Protein AF-A0A4R2PK44-F1 (afdb_monomer_lite)

pLDDT: mean 77.6, std 19.93, range [27.98, 97.56]

Structure (mmCIF, N/CA/C/O backbone):
data_AF-A0A4R2PK44-F1
#
_entry.id   AF-A0A4R2PK44-F1
#
loop_
_atom_site.group_PDB
_atom_site.id
_atom_site.type_symbol
_atom_site.label_atom_id
_atom_site.label_alt_id
_atom_site.label_comp_id
_atom_site.label_asym_id
_atom_site.label_entity_id
_atom_site.label_seq_id
_atom_site.pdbx_PDB_ins_code
_atom_site.Cartn_x
_atom_site.Cartn_y
_atom_site.Cartn_z
_atom_site.occupancy
_atom_site.B_iso_or_equiv
_atom_site.auth_seq_id
_atom_site.auth_comp_id
_atom_site.auth_asym_id
_atom_site.auth_atom_id
_atom_site.pdbx_PDB_model_num
ATOM 1 N N . MET A 1 1 ? -26.832 13.042 49.864 1.00 56.22 1 MET A N 1
ATOM 2 C CA . MET A 1 1 ? -25.893 11.932 49.548 1.00 56.22 1 MET A CA 1
ATOM 3 C C . MET A 1 1 ? -25.160 12.269 48.262 1.00 56.22 1 MET A C 1
ATOM 5 O O . MET A 1 1 ? -25.710 13.000 47.455 1.00 56.22 1 MET A O 1
ATOM 9 N N . THR A 1 2 ? -23.934 11.779 48.087 1.00 75.31 2 THR A N 1
ATOM 10 C CA . THR A 1 2 ? -23.146 11.951 46.856 1.00 75.31 2 THR A CA 1
ATOM 11 C C . THR A 1 2 ? -22.571 10.602 46.453 1.00 75.31 2 THR A C 1
ATOM 13 O O . THR A 1 2 ? -22.179 9.834 47.327 1.00 75.31 2 THR A O 1
ATOM 16 N N . VAL A 1 3 ? -22.517 10.315 45.156 1.00 79.31 3 VAL A N 1
ATOM 17 C CA . VAL A 1 3 ? -21.845 9.125 44.613 1.00 79.31 3 VAL A CA 1
ATOM 18 C C . VAL A 1 3 ? -20.351 9.409 44.475 1.00 79.31 3 VAL A C 1
ATOM 20 O O . VAL A 1 3 ? -19.974 10.417 43.875 1.00 79.31 3 VAL A O 1
ATOM 23 N N . ALA A 1 4 ? -19.500 8.527 45.002 1.00 82.19 4 ALA A N 1
ATOM 24 C CA . ALA A 1 4 ? -18.057 8.622 44.798 1.00 82.19 4 ALA A CA 1
ATOM 25 C C . ALA A 1 4 ? -17.661 8.357 43.331 1.00 82.19 4 ALA A C 1
ATOM 27 O O . ALA A 1 4 ? -18.272 7.548 42.627 1.00 82.19 4 ALA A O 1
ATOM 28 N N . ALA A 1 5 ? -16.596 9.014 42.867 1.00 83.62 5 ALA A N 1
ATOM 29 C CA . ALA A 1 5 ? -15.992 8.766 41.558 1.00 83.62 5 ALA A CA 1
ATOM 30 C C . ALA A 1 5 ? -15.124 7.494 41.595 1.00 83.62 5 ALA A C 1
ATOM 32 O O . ALA A 1 5 ? -13.897 7.561 41.607 1.00 83.62 5 ALA A O 1
ATOM 33 N N . LEU A 1 6 ? -15.776 6.333 41.674 1.00 85.69 6 LEU A N 1
ATOM 34 C CA . LEU A 1 6 ? -15.133 5.019 41.635 1.00 85.69 6 LEU A CA 1
ATOM 35 C C . LEU A 1 6 ? -15.325 4.360 40.259 1.00 85.69 6 LEU A C 1
ATOM 37 O O . LEU A 1 6 ? -16.308 4.662 39.575 1.00 85.69 6 LEU A O 1
ATOM 41 N N . PRO A 1 7 ? -14.424 3.446 39.849 1.00 86.06 7 PRO A N 1
ATOM 42 C CA . PRO A 1 7 ? -14.592 2.676 38.621 1.00 86.06 7 PRO A CA 1
ATOM 43 C C . PRO A 1 7 ? -15.931 1.930 38.602 1.00 86.06 7 PRO A C 1
ATOM 45 O O . PRO A 1 7 ? -16.384 1.440 39.630 1.00 86.06 7 PRO A O 1
ATOM 48 N N . SER A 1 8 ? -16.553 1.797 37.432 1.00 92.12 8 SER A N 1
ATOM 49 C CA . SER A 1 8 ? -17.801 1.036 37.241 1.00 92.12 8 SER A CA 1
ATOM 50 C C . SER A 1 8 ? -17.561 -0.413 36.789 1.00 92.12 8 SER A C 1
ATOM 52 O O . SER A 1 8 ? -18.514 -1.144 36.513 1.00 92.12 8 SER A O 1
ATOM 54 N N . THR A 1 9 ? -16.296 -0.835 36.706 1.00 93.62 9 THR A N 1
ATOM 55 C CA . THR A 1 9 ? -15.867 -2.165 36.261 1.00 93.62 9 THR A CA 1
ATOM 56 C C . THR A 1 9 ? -14.689 -2.660 37.097 1.00 93.62 9 THR A C 1
ATOM 58 O O . THR A 1 9 ? -13.869 -1.869 37.564 1.00 93.62 9 THR A O 1
ATOM 61 N N . VAL A 1 10 ? -14.596 -3.973 37.292 1.00 95.50 10 VAL A N 1
ATOM 62 C CA . VAL A 1 10 ? -13.466 -4.651 37.935 1.00 95.50 10 VAL A CA 1
ATOM 63 C C . VAL A 1 10 ? -13.260 -6.019 37.290 1.00 95.50 10 VAL A C 1
ATOM 65 O O . VAL A 1 10 ? -14.200 -6.620 36.769 1.00 95.50 10 VAL A O 1
ATOM 68 N N . SER A 1 11 ? -12.024 -6.511 37.273 1.00 95.38 11 SER A N 1
ATOM 69 C CA . SER A 1 11 ? -11.689 -7.822 36.713 1.00 95.38 11 SER A CA 1
ATOM 70 C C . SER A 1 11 ? -10.798 -8.616 37.661 1.00 95.38 11 SER A C 1
ATOM 72 O O . SER A 1 11 ? -9.908 -8.051 38.295 1.00 95.38 11 SER A O 1
ATOM 74 N N . TYR A 1 12 ? -11.030 -9.924 37.726 1.00 96.69 12 TYR A N 1
ATOM 75 C CA . TYR A 1 12 ? -10.301 -10.875 38.560 1.00 96.69 12 TYR A CA 1
ATOM 76 C C . TYR A 1 12 ? -9.837 -12.060 37.720 1.00 96.69 12 TYR A C 1
ATOM 78 O O . TYR A 1 12 ? -10.582 -12.549 36.875 1.00 96.69 12 TYR A O 1
ATOM 86 N N . VAL A 1 13 ? -8.619 -12.542 37.957 1.00 96.00 13 VAL A N 1
ATOM 87 C CA . VAL A 1 13 ? -8.158 -13.809 37.377 1.00 96.00 13 VAL A CA 1
ATOM 88 C C . VAL A 1 13 ? -8.704 -14.946 38.229 1.00 96.00 13 VAL A C 1
ATOM 90 O O . VAL A 1 13 ? -8.574 -14.924 39.450 1.00 96.00 13 VAL A O 1
ATOM 93 N N . GLU A 1 14 ? -9.325 -15.927 37.589 1.00 95.06 14 GLU A N 1
ATOM 94 C CA . GLU A 1 14 ? -9.871 -17.091 38.274 1.00 95.06 14 GLU A CA 1
ATOM 95 C C . GLU A 1 14 ? -8.789 -18.158 38.519 1.00 95.06 14 GLU A C 1
ATOM 97 O O . GLU A 1 14 ? -8.165 -18.655 37.577 1.00 95.06 14 GLU A O 1
ATOM 102 N N . ASP A 1 15 ? -8.590 -18.531 39.785 1.00 93.62 15 ASP A N 1
ATOM 103 C CA . ASP A 1 15 ? -7.524 -19.421 40.273 1.00 93.62 15 ASP A CA 1
ATOM 104 C C . ASP A 1 15 ? -7.980 -20.871 40.537 1.00 93.62 15 ASP A C 1
ATOM 106 O O . ASP A 1 15 ? -7.169 -21.721 40.902 1.00 93.62 15 ASP A O 1
ATOM 110 N N . GLY A 1 16 ? -9.269 -21.173 40.362 1.00 93.19 16 GLY A N 1
ATOM 111 C CA . GLY A 1 16 ? -9.857 -22.482 40.655 1.00 93.19 16 GLY A CA 1
ATOM 112 C C . GLY A 1 16 ? -10.258 -22.709 42.110 1.00 93.19 16 GLY A C 1
ATOM 113 O O . GLY A 1 16 ? -10.777 -23.781 42.412 1.00 93.19 16 GLY A O 1
ATOM 114 N N . ALA A 1 17 ? -10.061 -21.735 43.004 1.00 94.12 17 ALA A N 1
ATOM 115 C CA . ALA A 1 17 ? -10.351 -21.874 44.433 1.00 94.12 17 ALA A CA 1
ATOM 116 C C . ALA A 1 17 ? -11.206 -20.727 44.996 1.00 94.12 17 ALA A C 1
ATOM 118 O O . ALA A 1 17 ? -12.080 -20.954 45.835 1.00 94.12 17 ALA A O 1
ATOM 119 N N . THR A 1 18 ? -10.978 -19.499 44.537 1.00 95.06 18 THR A N 1
ATOM 120 C CA . THR A 1 18 ? -11.661 -18.299 45.017 1.00 95.06 18 THR A CA 1
ATOM 121 C C . THR A 1 18 ? -13.098 -18.252 44.499 1.00 95.06 18 THR A C 1
ATOM 123 O O . THR A 1 18 ? -13.355 -18.325 43.298 1.00 95.06 18 THR A O 1
ATOM 126 N N . THR A 1 19 ? -14.056 -18.100 45.414 1.00 95.81 19 THR A N 1
ATOM 127 C CA . THR A 1 19 ? -15.486 -17.969 45.087 1.00 95.81 19 THR A CA 1
ATOM 128 C C . THR A 1 19 ? -16.061 -16.605 45.448 1.00 95.81 19 THR A C 1
ATOM 130 O O . THR A 1 19 ? -17.062 -16.209 44.859 1.00 95.81 19 THR A O 1
ATOM 133 N N . ALA A 1 20 ? -15.443 -15.871 46.375 1.00 96.50 20 ALA A N 1
ATOM 134 C CA . ALA A 1 20 ? -15.874 -14.540 46.789 1.00 96.50 20 ALA A CA 1
ATOM 135 C C . ALA A 1 20 ? -14.971 -13.457 46.183 1.00 96.50 20 ALA A C 1
ATOM 137 O O . ALA A 1 20 ? -13.761 -13.447 46.396 1.00 96.50 20 ALA A O 1
ATOM 138 N N . PHE A 1 21 ? -15.582 -12.520 45.468 1.00 97.38 21 PHE A N 1
ATOM 139 C CA . PHE A 1 21 ? -14.928 -11.421 44.772 1.00 97.38 21 PHE A CA 1
ATOM 140 C C . PHE A 1 21 ? -15.522 -10.096 45.243 1.00 97.38 21 PHE A C 1
ATOM 142 O O . PHE A 1 21 ? -16.741 -9.944 45.346 1.00 97.38 21 PHE A O 1
ATOM 149 N N . ALA A 1 22 ? -14.667 -9.121 45.541 1.00 96.88 22 ALA A N 1
ATOM 150 C CA . ALA A 1 22 ? -15.136 -7.791 45.902 1.00 96.88 22 ALA A CA 1
ATOM 151 C C . ALA A 1 22 ? -15.785 -7.098 44.690 1.00 96.88 22 ALA A C 1
ATOM 153 O O . ALA A 1 22 ? -15.404 -7.307 43.544 1.00 96.88 22 ALA A O 1
ATOM 154 N N . VAL A 1 23 ? -16.769 -6.244 44.943 1.00 96.81 23 VAL A N 1
ATOM 155 C CA . VAL A 1 23 ? -17.318 -5.311 43.956 1.00 96.81 23 VAL A CA 1
ATOM 156 C C . VAL A 1 23 ? -17.087 -3.923 44.539 1.00 96.81 23 VAL A C 1
ATOM 158 O O . VAL A 1 23 ? -17.891 -3.490 45.358 1.00 96.81 23 VAL A O 1
ATOM 161 N N . PRO A 1 24 ? -15.974 -3.242 44.209 1.00 94.94 24 PRO A N 1
ATOM 162 C CA . PRO A 1 24 ? -15.482 -2.081 44.958 1.00 94.94 24 PRO A CA 1
ATOM 163 C C . PRO A 1 24 ? -16.184 -0.771 44.572 1.00 94.94 24 PRO A C 1
ATOM 165 O O . PRO A 1 24 ? -15.596 0.303 44.651 1.00 94.94 24 PRO A O 1
ATOM 168 N N . PHE A 1 25 ? -17.419 -0.852 44.085 1.00 93.81 25 PHE A N 1
ATOM 169 C CA . PHE A 1 25 ? -18.187 0.291 43.620 1.00 93.81 25 PHE A CA 1
ATOM 170 C C . PHE A 1 25 ? -19.668 0.112 43.924 1.00 93.81 25 PHE A C 1
ATOM 172 O O . PHE A 1 25 ? -20.183 -1.004 44.015 1.00 93.81 25 PHE A O 1
ATOM 179 N N . ARG A 1 26 ? -20.358 1.243 44.055 1.00 94.00 26 ARG A N 1
ATOM 180 C CA . ARG A 1 26 ? -21.785 1.311 44.367 1.00 94.00 26 ARG A CA 1
ATOM 181 C C . ARG A 1 26 ? -22.649 0.753 43.231 1.00 94.00 26 ARG A C 1
ATOM 183 O O . ARG A 1 26 ? -22.404 1.089 42.072 1.00 94.00 26 ARG A O 1
ATOM 190 N N . PHE A 1 27 ? -23.693 -0.008 43.559 1.00 93.38 27 PHE A N 1
ATOM 191 C CA . PHE A 1 27 ? -24.762 -0.472 42.659 1.00 93.38 27 PHE A CA 1
ATOM 192 C C . PHE A 1 27 ? -26.108 -0.468 43.408 1.00 93.38 27 PHE A C 1
ATOM 194 O O . PHE A 1 27 ? -26.129 -0.653 44.618 1.00 93.38 27 PHE A O 1
ATOM 201 N N . LYS A 1 28 ? -27.230 -0.188 42.729 1.00 90.56 28 LYS A N 1
ATOM 202 C CA . LYS A 1 28 ? -28.544 -0.003 43.391 1.00 90.56 28 LYS A CA 1
ATOM 203 C C . LYS A 1 28 ? -29.340 -1.301 43.529 1.00 90.56 28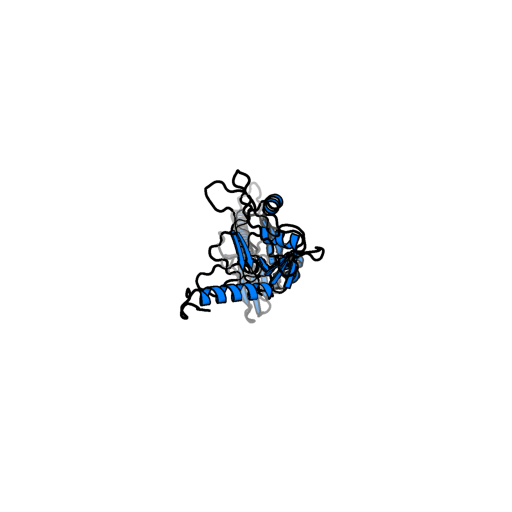 LYS A C 1
ATOM 205 O O . LYS A 1 28 ? -30.253 -1.370 44.342 1.00 90.56 28 LYS A O 1
ATOM 210 N N . ALA A 1 29 ? -29.037 -2.289 42.697 1.00 92.06 29 ALA A N 1
ATOM 211 C CA . ALA A 1 29 ? -29.648 -3.606 42.717 1.00 92.06 29 ALA A CA 1
ATOM 212 C C . ALA A 1 29 ? -28.643 -4.647 42.208 1.00 92.06 29 ALA A C 1
ATOM 214 O O . ALA A 1 29 ? -27.742 -4.321 41.431 1.00 92.06 29 ALA A O 1
ATOM 215 N N . ALA A 1 30 ? -28.785 -5.909 42.616 1.00 93.06 30 ALA A N 1
ATOM 216 C CA . ALA A 1 30 ? -27.909 -6.981 42.132 1.00 93.06 30 ALA A CA 1
ATOM 217 C C . ALA A 1 30 ? -28.048 -7.188 40.611 1.00 93.06 30 ALA A C 1
ATOM 219 O O . ALA A 1 30 ? -27.094 -7.579 39.939 1.00 93.06 30 ALA A O 1
ATOM 220 N N . GLU A 1 31 ? -29.224 -6.877 40.068 1.00 93.75 31 GLU A N 1
ATOM 221 C CA . GLU A 1 31 ? -29.563 -6.893 38.647 1.00 93.75 31 GLU A CA 1
ATOM 222 C C . GLU A 1 31 ? -28.839 -5.801 37.843 1.00 93.75 31 GLU A C 1
ATOM 224 O O . GLU A 1 31 ? -28.699 -5.937 36.627 1.00 93.75 31 GLU A O 1
ATOM 229 N N . ASP A 1 32 ? -28.331 -4.750 38.500 1.00 94.00 32 ASP A N 1
ATOM 230 C CA . ASP A 1 32 ? -27.509 -3.720 37.853 1.00 94.00 32 ASP A CA 1
ATOM 231 C C . ASP A 1 32 ? -26.069 -4.205 37.602 1.00 94.00 32 ASP A C 1
ATOM 233 O O . ASP A 1 32 ? -25.250 -3.448 37.083 1.00 94.00 32 ASP A O 1
ATOM 237 N N . LEU A 1 33 ? -25.713 -5.440 37.969 1.00 96.19 33 LEU A N 1
ATOM 238 C CA . LEU A 1 33 ? -24.397 -6.011 37.696 1.00 96.19 33 LEU A CA 1
ATOM 239 C C . LEU A 1 33 ? -24.461 -7.004 36.544 1.00 96.19 33 LEU A C 1
ATOM 241 O O . LEU A 1 33 ? -25.202 -7.986 36.574 1.00 96.19 33 LEU A O 1
ATOM 245 N N . VAL A 1 34 ? -23.599 -6.787 35.555 1.00 96.62 34 VAL A N 1
ATOM 246 C CA . VAL A 1 34 ? -23.316 -7.771 34.516 1.00 96.62 34 VAL A CA 1
ATOM 247 C C . VAL A 1 34 ? -21.983 -8.428 34.829 1.00 96.62 34 VAL A C 1
ATOM 249 O O . VAL A 1 34 ? -20.956 -7.757 34.954 1.00 96.62 34 VAL A O 1
ATOM 252 N N . VAL A 1 35 ? -22.019 -9.749 34.951 1.00 96.88 35 VAL A N 1
ATOM 253 C CA . VAL A 1 35 ? -20.861 -10.573 35.278 1.00 96.88 35 VAL A CA 1
ATOM 254 C C . VAL A 1 35 ? -20.555 -11.449 34.080 1.00 96.88 35 VAL A C 1
ATOM 256 O O . VAL A 1 35 ? -21.415 -12.168 33.574 1.00 96.88 35 VAL A O 1
ATOM 259 N N . GLU A 1 36 ? -19.327 -11.363 33.607 1.00 96.88 36 GLU A N 1
ATOM 260 C CA . GLU A 1 36 ? -18.873 -11.971 32.370 1.00 96.88 36 GLU A CA 1
ATOM 261 C C . GLU A 1 36 ? -17.600 -12.763 32.642 1.00 96.88 36 GLU A C 1
ATOM 263 O O . GLU A 1 36 ? -16.693 -12.303 33.330 1.00 96.88 36 GLU A O 1
ATOM 268 N N . ARG A 1 37 ? -17.518 -13.960 32.077 1.00 96.19 37 ARG A N 1
ATOM 269 C CA . ARG A 1 37 ? -16.315 -14.779 32.072 1.00 96.19 37 ARG A CA 1
ATOM 270 C C . ARG A 1 37 ? -15.665 -14.661 30.702 1.00 96.19 37 ARG A C 1
ATOM 272 O O . ARG A 1 37 ? -16.308 -14.954 29.694 1.00 96.19 37 ARG A O 1
ATOM 279 N N . VAL A 1 38 ? -14.418 -14.206 30.667 1.00 95.38 38 VAL A N 1
ATOM 280 C CA . VAL A 1 38 ? -13.671 -13.945 29.433 1.00 95.38 38 VAL A CA 1
ATOM 281 C C . VAL A 1 38 ? -12.498 -14.917 29.330 1.00 95.38 38 VAL A C 1
ATOM 283 O O . VAL A 1 38 ? -11.607 -14.891 30.177 1.00 95.38 38 VAL A O 1
ATOM 286 N N . ALA A 1 39 ? -12.498 -15.767 28.303 1.00 93.25 39 ALA A N 1
ATOM 287 C CA . ALA A 1 39 ? -11.434 -16.733 28.017 1.00 93.25 39 ALA A CA 1
ATOM 288 C C . ALA A 1 39 ? -11.150 -16.750 26.510 1.00 93.25 39 ALA A C 1
ATOM 290 O O . ALA A 1 39 ? -12.086 -16.858 25.722 1.00 93.25 39 ALA A O 1
ATOM 291 N N . ASP A 1 40 ? -9.885 -16.594 26.109 1.00 87.81 40 ASP A N 1
ATOM 292 C CA . ASP A 1 40 ? -9.441 -16.621 24.703 1.00 87.81 40 ASP A CA 1
ATOM 293 C C . ASP A 1 40 ? -10.279 -15.741 23.749 1.00 87.81 40 ASP A C 1
ATOM 295 O O . ASP A 1 40 ? -10.559 -16.094 22.605 1.00 87.81 40 ASP A O 1
ATOM 299 N N . GLY A 1 41 ? -10.725 -14.577 24.237 1.00 82.06 41 GLY A N 1
ATOM 300 C CA . GLY A 1 41 ? -11.562 -13.634 23.486 1.00 82.06 41 GLY A CA 1
ATOM 301 C C . GLY A 1 41 ? -13.056 -13.983 23.424 1.00 82.06 41 GLY A C 1
ATOM 302 O O . GLY A 1 41 ? -13.849 -13.157 22.973 1.00 82.06 41 GLY A O 1
ATOM 303 N N . ALA A 1 42 ? -13.473 -15.152 23.917 1.00 88.81 42 ALA A N 1
ATOM 304 C CA . ALA A 1 42 ? -14.877 -15.496 24.101 1.00 88.81 42 ALA A CA 1
ATOM 305 C C . ALA A 1 42 ? -15.415 -14.904 25.413 1.00 88.81 42 ALA A C 1
ATOM 307 O O . ALA A 1 42 ? -14.761 -14.972 26.454 1.00 88.81 42 ALA A O 1
ATOM 308 N N . VAL A 1 43 ? -16.627 -14.344 25.365 1.00 94.38 43 VAL A N 1
ATOM 309 C CA . VAL A 1 43 ? -17.310 -13.741 26.519 1.00 94.38 43 VAL A CA 1
ATOM 310 C C . VAL A 1 43 ? -18.568 -14.544 26.838 1.00 94.38 43 VAL A C 1
ATOM 312 O O . VAL A 1 43 ? -19.465 -14.651 26.003 1.00 94.38 43 VAL A O 1
ATOM 315 N N . ILE A 1 44 ? -18.651 -15.084 28.054 1.00 95.19 44 ILE A N 1
ATOM 316 C CA . ILE A 1 44 ? -19.815 -15.818 28.566 1.00 95.19 44 ILE A CA 1
ATOM 317 C C . ILE A 1 44 ? -20.453 -14.994 29.684 1.00 95.19 44 ILE A C 1
ATOM 319 O O . ILE A 1 44 ? -19.819 -14.733 30.702 1.00 95.19 44 ILE A O 1
ATOM 323 N N . VAL A 1 45 ? -21.711 -14.589 29.511 1.00 96.25 45 VAL A N 1
ATOM 324 C CA . VAL A 1 45 ? -22.464 -13.868 30.550 1.00 96.25 45 VAL A CA 1
ATOM 325 C C . VAL A 1 45 ? -22.990 -14.867 31.579 1.00 96.25 45 VAL A C 1
ATOM 327 O O . VAL A 1 45 ? -23.686 -15.817 31.219 1.00 96.25 45 VAL A O 1
ATOM 330 N N . LEU A 1 46 ? -22.677 -14.635 32.851 1.00 96.19 46 LEU A N 1
ATOM 331 C CA . LEU A 1 46 ? -23.157 -15.431 33.978 1.00 96.19 46 LEU A CA 1
ATOM 332 C C . LEU A 1 46 ? -24.542 -14.941 34.430 1.00 96.19 46 LEU A C 1
ATOM 334 O O . LEU A 1 46 ? -24.866 -13.758 34.320 1.00 96.19 46 LEU A O 1
ATOM 338 N N . ARG A 1 47 ? -25.374 -15.844 34.954 1.00 96.88 47 ARG A N 1
ATOM 339 C CA . ARG A 1 47 ? -26.737 -15.560 35.423 1.00 96.88 47 ARG A CA 1
ATOM 340 C C . ARG A 1 47 ? -26.789 -15.384 36.940 1.00 96.88 47 ARG A C 1
ATOM 342 O O . ARG A 1 47 ? -26.441 -16.294 37.694 1.00 96.88 47 ARG A O 1
ATOM 349 N N . LEU A 1 48 ? -27.314 -14.244 37.388 1.00 95.88 48 LEU A N 1
ATOM 350 C CA . LEU A 1 48 ? -27.610 -13.986 38.800 1.00 95.88 48 LEU A CA 1
ATOM 351 C C . LEU A 1 48 ? -28.570 -15.053 39.363 1.00 95.88 48 LEU A C 1
ATOM 353 O O . LEU A 1 48 ? -29.547 -15.428 38.718 1.00 95.88 48 LEU A O 1
ATOM 357 N N . GLY A 1 49 ? -28.283 -15.554 40.563 1.00 94.00 49 GLY A N 1
ATOM 358 C CA . GLY A 1 49 ? -29.074 -16.570 41.267 1.00 94.00 49 GLY A CA 1
ATOM 359 C C . GLY A 1 49 ? -28.746 -18.018 40.886 1.00 94.00 49 GLY A C 1
ATOM 360 O O . GLY A 1 49 ? -29.035 -18.917 41.676 1.00 94.00 49 GLY A O 1
ATOM 361 N N . VAL A 1 50 ? -28.105 -18.234 39.732 1.00 95.75 50 VAL A N 1
ATOM 362 C CA . VAL A 1 50 ? -27.648 -19.553 39.258 1.00 95.75 50 VAL A CA 1
ATOM 363 C C . VAL A 1 50 ? -26.131 -19.656 39.376 1.00 95.75 50 VAL A C 1
ATOM 365 O O . VAL A 1 50 ? -25.619 -20.479 40.130 1.00 95.75 50 VAL A O 1
ATOM 368 N N . ASP A 1 51 ? -25.415 -18.774 38.683 1.00 96.19 51 ASP A N 1
ATOM 369 C CA . ASP A 1 51 ? -23.957 -18.799 38.561 1.00 96.19 51 ASP A CA 1
ATOM 370 C C . ASP A 1 51 ? -23.251 -17.994 39.659 1.00 96.19 51 ASP A C 1
ATOM 372 O O . ASP A 1 51 ? -22.087 -18.252 39.983 1.00 96.19 51 ASP A O 1
ATOM 376 N N . TYR A 1 52 ? -23.927 -16.981 40.197 1.00 97.25 52 TYR A N 1
ATOM 377 C CA . TYR A 1 52 ? -23.414 -16.128 41.263 1.00 97.25 52 TYR A CA 1
ATOM 378 C C . TYR A 1 52 ? -24.548 -15.495 42.074 1.00 97.25 52 TYR A C 1
ATOM 380 O O . TYR A 1 52 ? -25.698 -15.417 41.637 1.00 97.25 52 TYR A O 1
ATOM 388 N N . ARG A 1 53 ? -24.208 -15.002 43.263 1.00 97.12 53 ARG A N 1
ATOM 389 C CA . ARG A 1 53 ? -25.050 -14.167 44.125 1.00 97.12 53 ARG A CA 1
ATOM 390 C C . ARG A 1 53 ? -24.285 -12.911 44.509 1.00 97.12 53 ARG A C 1
ATOM 392 O O . ARG A 1 53 ? -23.058 -12.908 44.478 1.00 97.12 53 ARG A O 1
ATOM 399 N N . VAL A 1 54 ? -25.000 -11.855 44.873 1.00 96.69 54 VAL A N 1
ATOM 400 C CA . VAL A 1 54 ? -24.396 -10.578 45.264 1.00 96.69 54 VAL A CA 1
ATOM 401 C C . VAL A 1 54 ? -25.046 -10.078 46.543 1.00 96.69 54 VAL A C 1
ATOM 403 O O . VAL A 1 54 ? -26.258 -10.198 46.712 1.00 96.69 54 VAL A O 1
ATOM 406 N N . VAL A 1 55 ? -24.232 -9.524 47.437 1.00 95.56 55 VAL A N 1
ATOM 407 C CA . VAL A 1 55 ? -24.674 -8.857 48.665 1.00 95.56 55 VAL A CA 1
ATOM 408 C C . VAL A 1 55 ? -23.991 -7.492 48.772 1.00 95.56 55 VAL A C 1
ATOM 410 O O . VAL A 1 55 ? -22.830 -7.348 48.390 1.00 95.56 55 VAL A O 1
ATOM 413 N N . GLY A 1 56 ? -24.695 -6.493 49.309 1.00 93.94 56 GLY A N 1
ATOM 414 C CA . GLY A 1 56 ? -24.191 -5.125 49.469 1.00 93.94 56 GLY A CA 1
ATOM 415 C C . GLY A 1 56 ? -24.521 -4.233 48.272 1.00 93.94 56 GLY A C 1
ATOM 416 O O . GLY A 1 56 ? -25.521 -4.458 47.602 1.00 93.94 56 GLY A O 1
ATOM 417 N N . GLY A 1 57 ? -23.694 -3.216 48.026 1.00 89.88 57 GLY A N 1
ATOM 418 C CA . GLY A 1 57 ? -23.798 -2.317 46.870 1.00 89.88 57 GLY A CA 1
ATOM 419 C C . GLY A 1 57 ? -24.429 -0.960 47.142 1.00 89.88 57 GLY A C 1
ATOM 420 O O . GLY A 1 57 ? -24.104 0.000 46.450 1.00 89.88 57 GLY A O 1
ATOM 421 N N . GLU A 1 58 ? -25.259 -0.841 48.180 1.00 86.62 58 GLU A N 1
ATOM 422 C CA . GLU A 1 58 ? -26.048 0.372 48.454 1.00 86.62 58 GLU A CA 1
ATOM 423 C C . GLU A 1 58 ? -25.215 1.629 48.755 1.00 86.62 58 GLU A C 1
ATOM 425 O O . GLU A 1 58 ? -25.706 2.759 48.617 1.00 86.62 58 GLU A O 1
ATOM 430 N N . THR A 1 59 ? -23.954 1.447 49.153 1.00 89.00 59 THR A N 1
ATOM 431 C CA . THR A 1 59 ? -22.996 2.502 49.506 1.00 89.00 59 THR A CA 1
ATOM 432 C C . THR A 1 59 ? -21.743 2.425 48.635 1.00 89.00 59 THR A C 1
ATOM 434 O O . THR A 1 59 ? -21.516 1.450 47.921 1.00 89.00 59 THR A O 1
ATOM 437 N N . ASP A 1 60 ? -20.889 3.445 48.722 1.00 87.56 60 ASP A N 1
ATOM 438 C CA . ASP A 1 60 ? -19.617 3.483 47.990 1.00 87.56 60 ASP A CA 1
ATOM 439 C C . ASP A 1 60 ? -18.601 2.426 48.465 1.00 87.56 60 ASP A C 1
ATOM 441 O O . ASP A 1 60 ? -17.610 2.191 47.784 1.00 87.56 60 ASP A O 1
ATOM 445 N N . ALA A 1 61 ? -18.862 1.735 49.586 1.00 89.50 61 ALA A N 1
ATOM 446 C CA . ALA A 1 61 ? -18.092 0.554 49.989 1.00 89.50 61 ALA A CA 1
ATOM 447 C C . ALA A 1 61 ? -18.309 -0.643 49.041 1.00 89.50 61 ALA A C 1
ATOM 449 O O . ALA A 1 61 ? -17.530 -1.595 49.063 1.00 89.50 61 ALA A O 1
ATOM 450 N N . GLY A 1 62 ? -19.358 -0.590 48.214 1.00 92.94 62 GLY A N 1
ATOM 451 C CA . GLY A 1 62 ? -19.677 -1.618 47.243 1.00 92.94 62 GLY A CA 1
ATOM 452 C C . GLY A 1 62 ? -20.252 -2.880 47.882 1.00 92.94 62 GLY A C 1
ATOM 453 O O . GLY A 1 62 ? -21.010 -2.818 48.854 1.00 92.94 62 GLY A O 1
ATOM 454 N N . GLY A 1 63 ? -19.947 -4.033 47.297 1.00 95.12 63 GLY A N 1
ATOM 455 C CA . GLY A 1 63 ? -20.510 -5.317 47.703 1.00 95.12 63 GLY A CA 1
ATOM 456 C C . GLY A 1 63 ? -19.561 -6.490 47.506 1.00 95.12 63 GLY A C 1
ATOM 457 O O . GLY A 1 63 ? -18.368 -6.335 47.247 1.00 95.12 63 GLY A O 1
ATOM 458 N N . THR A 1 64 ? -20.101 -7.693 47.636 1.00 97.06 64 THR A N 1
ATOM 459 C CA . THR A 1 64 ? -19.382 -8.944 47.392 1.00 97.06 64 THR A CA 1
ATOM 460 C C . THR A 1 64 ? -20.196 -9.808 46.449 1.00 97.06 64 THR A C 1
ATOM 462 O O . THR A 1 64 ? -21.381 -10.055 46.679 1.00 97.06 64 THR A O 1
ATOM 465 N N . LEU A 1 65 ? -19.541 -10.260 45.387 1.00 97.56 65 LEU A N 1
ATOM 466 C CA . LEU A 1 65 ? -20.040 -11.264 44.469 1.00 97.56 65 LEU A CA 1
ATOM 467 C C . LEU A 1 65 ? -19.518 -12.629 44.905 1.00 97.56 65 LEU A C 1
ATOM 469 O O . LEU A 1 65 ? -18.314 -12.817 45.046 1.00 97.56 65 LEU A O 1
ATOM 473 N N . THR A 1 66 ? -20.413 -13.595 45.060 1.00 97.44 66 THR A N 1
ATOM 474 C CA . THR A 1 66 ? -20.072 -14.977 45.397 1.00 97.44 66 THR A CA 1
ATOM 475 C C . THR A 1 66 ? -20.491 -15.892 44.258 1.00 97.44 66 THR A C 1
ATOM 477 O O . THR A 1 66 ? -21.679 -16.003 43.955 1.00 97.44 66 THR A O 1
ATOM 480 N N . ARG A 1 67 ? -19.528 -16.551 43.620 1.00 96.75 67 ARG A N 1
ATOM 481 C CA . ARG A 1 67 ? -19.758 -17.596 42.619 1.00 96.75 67 ARG A CA 1
ATOM 482 C C . ARG A 1 67 ? -20.315 -18.853 43.281 1.00 96.75 67 ARG A C 1
ATOM 484 O O . ARG A 1 67 ? -19.905 -19.211 44.383 1.00 96.75 67 ARG A O 1
ATOM 491 N N . THR A 1 68 ? -21.223 -19.532 42.586 1.00 95.75 68 THR A N 1
ATOM 492 C CA . THR A 1 68 ? -21.772 -20.821 43.040 1.00 95.75 68 THR A CA 1
ATOM 493 C C . THR A 1 68 ? -20.716 -21.929 42.997 1.00 95.75 68 THR A C 1
ATOM 495 O O . THR A 1 68 ? -20.716 -22.804 43.856 1.00 95.75 68 THR A O 1
ATOM 498 N N . GLU A 1 69 ? -19.785 -21.859 42.041 1.00 92.62 69 GLU A N 1
ATOM 499 C CA . GLU A 1 69 ? -18.671 -22.797 41.879 1.00 92.62 69 GLU A CA 1
ATOM 500 C C . GLU A 1 69 ? -17.380 -22.033 41.570 1.00 92.62 69 GLU A C 1
ATOM 502 O O . GLU A 1 69 ? -17.402 -21.029 40.849 1.00 92.62 69 GLU A O 1
ATOM 507 N N . ALA A 1 70 ? -16.254 -22.511 42.106 1.00 92.75 70 ALA A N 1
ATOM 508 C CA . ALA A 1 70 ? -14.944 -21.988 41.743 1.00 92.75 70 ALA A CA 1
ATOM 509 C C . ALA A 1 70 ? -14.612 -22.395 40.301 1.00 92.75 70 ALA A C 1
ATOM 511 O O . ALA A 1 70 ? -14.832 -23.534 39.890 1.00 92.75 70 ALA A O 1
ATOM 512 N N . SER A 1 71 ? -14.076 -21.456 39.532 1.00 91.69 71 SER A N 1
ATOM 513 C CA . SER A 1 71 ? -13.670 -21.661 38.142 1.00 91.69 71 SER A CA 1
ATOM 514 C C . SER A 1 71 ? -12.202 -21.272 37.955 1.00 91.69 71 SER A C 1
ATOM 516 O O . SER A 1 71 ? -11.629 -20.626 38.826 1.00 91.69 71 SER A O 1
ATOM 518 N N . ALA A 1 72 ? -11.570 -21.714 36.861 1.00 93.88 72 ALA A N 1
ATOM 519 C CA . ALA A 1 72 ? -10.163 -21.437 36.548 1.00 93.88 72 ALA A CA 1
ATOM 520 C C . ALA A 1 72 ? -9.945 -21.207 35.047 1.00 93.88 72 ALA A C 1
ATOM 522 O O . ALA A 1 72 ? -10.692 -21.733 34.216 1.00 93.88 72 ALA A O 1
ATOM 523 N N . GLY A 1 73 ? -8.890 -20.470 34.693 1.00 91.06 73 GLY A N 1
ATOM 524 C CA . GLY A 1 73 ? -8.475 -20.288 33.295 1.00 91.06 73 GLY A CA 1
ATOM 525 C C . GLY A 1 73 ? -9.270 -19.230 32.527 1.00 91.06 73 GLY A C 1
ATOM 526 O O . GLY A 1 73 ? -9.301 -19.256 31.301 1.00 91.06 73 GLY A O 1
ATOM 527 N N . ALA A 1 74 ? -9.929 -18.309 33.232 1.00 94.62 74 ALA A N 1
ATOM 528 C CA . ALA A 1 74 ? -10.593 -17.158 32.634 1.00 94.62 74 ALA A CA 1
ATOM 529 C C . ALA A 1 74 ? -10.423 -15.911 33.508 1.00 94.62 74 ALA A C 1
ATOM 531 O O . ALA A 1 74 ? -10.062 -15.996 34.685 1.00 94.62 74 ALA A O 1
ATOM 532 N N . THR A 1 75 ? -10.736 -14.757 32.931 1.00 96.25 75 THR A N 1
ATOM 533 C CA . THR A 1 75 ? -10.900 -13.506 33.669 1.00 96.25 75 THR A CA 1
ATOM 534 C C . THR A 1 75 ? -12.380 -13.294 33.961 1.00 96.25 75 THR A C 1
ATOM 536 O O . THR A 1 75 ? -13.201 -13.226 33.044 1.00 96.25 75 THR A O 1
ATOM 539 N N . LEU A 1 76 ? -12.729 -13.169 35.238 1.00 96.88 76 LEU A N 1
ATOM 540 C CA . LEU A 1 76 ? -14.053 -12.766 35.689 1.00 96.88 76 LEU A CA 1
ATOM 541 C C . LEU A 1 76 ? -14.141 -11.238 35.659 1.00 96.88 76 LEU A C 1
ATOM 543 O O . LEU A 1 76 ? -13.487 -10.559 36.448 1.00 96.88 76 LEU A O 1
ATOM 547 N N . ARG A 1 77 ? -14.954 -10.693 34.759 1.00 95.94 77 ARG A N 1
ATOM 548 C CA . ARG A 1 77 ? -15.230 -9.261 34.638 1.00 95.94 77 ARG A CA 1
ATOM 549 C C . ARG A 1 77 ? -16.588 -8.940 35.249 1.00 95.94 77 ARG A C 1
ATOM 551 O O . ARG A 1 77 ? -17.598 -9.528 34.873 1.00 95.94 77 ARG A O 1
ATOM 558 N N . VAL A 1 78 ? -16.620 -7.972 36.157 1.00 96.50 78 VAL A N 1
ATOM 559 C CA . VAL A 1 78 ? -17.840 -7.461 36.788 1.00 96.50 78 VAL A CA 1
ATOM 560 C C . VAL A 1 78 ? -17.986 -5.999 36.413 1.00 96.50 78 VAL A C 1
ATOM 562 O O . VAL A 1 78 ? -17.097 -5.202 36.699 1.00 96.50 78 VAL A O 1
ATOM 565 N N . ARG A 1 79 ? -19.112 -5.630 35.805 1.00 95.62 79 ARG A N 1
ATOM 566 C CA . ARG A 1 79 ? -19.403 -4.241 35.440 1.00 95.62 79 ARG A CA 1
ATOM 567 C C . ARG A 1 79 ? -20.801 -3.833 35.863 1.00 95.62 79 ARG A C 1
ATOM 569 O O . ARG A 1 79 ? -21.739 -4.628 35.790 1.00 95.62 79 ARG A O 1
ATOM 576 N N . ARG A 1 80 ? -20.946 -2.574 36.253 1.00 96.38 80 ARG A N 1
ATOM 577 C CA . ARG A 1 80 ? -22.243 -1.962 36.517 1.00 96.38 80 ARG A CA 1
ATOM 578 C C . ARG A 1 80 ? -22.942 -1.605 35.207 1.00 96.38 80 ARG A C 1
ATOM 580 O O . ARG A 1 80 ? -22.311 -1.189 34.235 1.00 96.38 80 ARG A O 1
ATOM 587 N N . ARG A 1 81 ? -24.254 -1.796 35.174 1.00 95.00 81 ARG A N 1
ATOM 588 C CA . ARG A 1 81 ? -25.151 -1.458 34.074 1.00 95.00 81 ARG A CA 1
ATOM 589 C C . ARG A 1 81 ? -26.507 -1.064 34.649 1.00 95.00 81 ARG A C 1
ATOM 591 O O . ARG A 1 81 ? -27.461 -1.838 34.609 1.00 95.00 81 ARG A O 1
ATOM 598 N N . THR A 1 82 ? -26.586 0.158 35.148 1.00 94.31 82 THR A N 1
ATOM 599 C CA . THR A 1 82 ? -27.812 0.717 35.711 1.00 94.31 82 THR A CA 1
ATOM 600 C C . THR A 1 82 ? -28.865 0.904 34.612 1.00 94.31 82 THR A C 1
ATOM 602 O O . THR A 1 82 ? -28.570 1.398 33.517 1.00 94.31 82 THR A O 1
ATOM 605 N N . ALA A 1 83 ? -30.122 0.531 34.877 1.00 91.19 83 ALA A N 1
ATOM 606 C CA . ALA A 1 83 ? -31.184 0.685 33.880 1.00 91.19 83 ALA A CA 1
ATOM 607 C C . ALA A 1 83 ? -31.453 2.173 33.557 1.00 91.19 83 ALA A C 1
ATOM 609 O O . ALA A 1 83 ? -31.668 3.000 34.448 1.00 91.19 83 ALA A O 1
ATOM 610 N N . ARG A 1 84 ? -31.493 2.529 32.269 1.00 90.56 84 ARG A N 1
ATOM 611 C CA . ARG A 1 84 ? -31.711 3.912 31.807 1.00 90.56 84 ARG A CA 1
ATOM 612 C C . ARG A 1 84 ? -33.201 4.252 31.761 1.00 90.56 84 ARG A C 1
ATOM 614 O O . ARG A 1 84 ? -33.784 4.368 30.689 1.00 90.56 84 ARG A O 1
ATOM 621 N N . ALA A 1 85 ? -33.804 4.375 32.937 1.00 87.12 85 ALA A N 1
ATOM 622 C CA . ALA A 1 85 ? -35.194 4.773 33.123 1.00 87.12 85 ALA A CA 1
ATOM 623 C C . ALA A 1 85 ? -35.280 5.902 34.156 1.00 87.12 85 ALA A C 1
ATOM 625 O O . ALA A 1 85 ? -34.563 5.889 35.160 1.00 87.12 85 ALA A O 1
ATOM 626 N N . GLN A 1 86 ? -36.157 6.872 33.899 1.00 86.62 86 GLN A N 1
ATOM 627 C CA . GLN A 1 86 ? -36.498 7.922 34.852 1.00 86.62 86 GLN A CA 1
ATOM 628 C C . GLN A 1 86 ? -37.799 7.538 35.560 1.00 86.62 86 GLN A C 1
ATOM 630 O O . GLN A 1 86 ? -38.887 7.789 35.056 1.00 86.62 86 GLN A O 1
ATOM 635 N N . GLU A 1 87 ? -37.676 6.911 36.727 1.00 85.56 87 GLU A N 1
ATOM 636 C CA . GLU A 1 87 ? -38.826 6.429 37.511 1.00 85.56 87 GLU A CA 1
ATOM 637 C C . GLU A 1 87 ? -39.418 7.508 38.434 1.00 85.56 87 GLU A C 1
ATOM 639 O O . GLU A 1 87 ? -40.527 7.356 38.938 1.00 85.56 87 GLU A O 1
ATOM 644 N N . MET A 1 88 ? -38.690 8.606 38.673 1.00 87.75 88 MET A N 1
ATOM 645 C CA . MET A 1 88 ? -39.114 9.642 39.615 1.00 87.75 88 MET A CA 1
ATOM 646 C C . MET A 1 88 ? -40.275 10.472 39.060 1.00 87.75 88 MET A C 1
ATOM 648 O O . MET A 1 88 ? -40.145 11.110 38.014 1.00 87.75 88 MET A O 1
ATOM 652 N N . VAL A 1 89 ? -41.364 10.534 39.826 1.00 88.81 89 VAL A N 1
ATOM 653 C CA . VAL A 1 89 ? -42.556 11.341 39.541 1.00 88.81 89 VAL A CA 1
ATOM 654 C C . VAL A 1 89 ? -42.840 12.237 40.744 1.00 88.81 89 VAL A C 1
ATOM 656 O O . VAL A 1 89 ? -42.877 11.758 41.877 1.00 88.81 89 VAL A O 1
ATOM 659 N N . TYR A 1 90 ? -43.027 13.537 40.509 1.00 89.75 90 TYR A N 1
ATOM 660 C CA . TYR A 1 90 ? -43.464 14.467 41.552 1.00 89.75 90 TYR A CA 1
ATOM 661 C C . TYR A 1 90 ? -44.976 14.627 41.525 1.00 89.75 90 TYR A C 1
ATOM 663 O O . TYR A 1 90 ? -45.569 14.815 40.462 1.00 89.75 90 TYR A O 1
ATOM 671 N N . THR A 1 91 ? -45.578 14.618 42.707 1.00 88.31 91 THR A N 1
ATOM 672 C CA . THR A 1 91 ? -46.971 15.017 42.892 1.00 88.31 91 THR A CA 1
ATOM 673 C C . THR A 1 91 ? -47.029 16.543 43.027 1.00 88.31 91 THR A C 1
ATOM 675 O O . THR A 1 91 ? -46.250 17.099 43.808 1.00 88.31 91 THR A O 1
ATOM 678 N N . PRO A 1 92 ? -47.904 17.240 42.280 1.00 88.31 92 PRO A N 1
ATOM 679 C CA . PRO A 1 92 ? -48.141 18.667 42.482 1.00 88.31 92 PRO A CA 1
ATOM 680 C C . PRO A 1 92 ? -48.599 18.968 43.915 1.00 88.31 92 PRO A C 1
ATOM 682 O O . PRO A 1 92 ? -49.273 18.145 44.530 1.00 88.31 92 PRO A O 1
ATOM 685 N N . ASP A 1 93 ? -48.237 20.146 44.424 1.00 87.62 93 ASP A N 1
ATOM 686 C CA . ASP A 1 93 ? -48.661 20.683 45.730 1.00 87.62 93 ASP A CA 1
ATOM 687 C C . ASP A 1 93 ? -48.259 19.867 46.978 1.00 87.62 93 ASP A C 1
ATOM 689 O O . ASP A 1 93 ? -48.681 20.186 48.091 1.00 87.62 93 ASP A O 1
ATOM 693 N N . ASP A 1 94 ? -47.395 18.859 46.827 1.00 88.06 94 ASP A N 1
ATOM 694 C CA . ASP A 1 94 ? -46.812 18.105 47.941 1.00 88.06 94 ASP A CA 1
ATOM 695 C C . ASP A 1 94 ? -45.445 18.674 48.366 1.00 88.06 94 ASP A C 1
ATOM 697 O O . ASP A 1 94 ? -44.753 19.385 47.627 1.00 88.06 94 ASP A O 1
ATOM 701 N N . ARG A 1 95 ? -45.014 18.344 49.585 1.00 89.81 95 ARG A N 1
ATOM 702 C CA . ARG A 1 95 ? -43.681 18.687 50.076 1.00 89.81 95 ARG A CA 1
ATOM 703 C C . ARG A 1 95 ? -42.625 17.997 49.216 1.00 89.81 95 ARG A C 1
ATOM 705 O O . ARG A 1 95 ? -42.652 16.787 49.018 1.00 89.81 95 ARG A O 1
ATOM 712 N N . PHE A 1 96 ? -41.623 18.762 48.787 1.00 88.12 96 PHE A N 1
ATOM 713 C CA . PHE A 1 96 ? -40.536 18.253 47.955 1.00 88.12 96 PHE A CA 1
ATOM 714 C C . PHE A 1 96 ? -39.832 17.021 48.575 1.00 88.12 96 PHE A C 1
ATOM 716 O O . PHE A 1 96 ? -39.245 17.133 49.661 1.00 88.12 96 PHE A O 1
ATOM 723 N N . PRO A 1 97 ? -39.828 15.856 47.894 1.00 89.50 97 PRO A N 1
ATOM 724 C CA . PRO A 1 97 ? -39.217 14.632 48.404 1.00 89.50 97 PRO A CA 1
ATOM 725 C C . PRO A 1 97 ? -37.703 14.628 48.141 1.00 89.50 97 PRO A C 1
ATOM 727 O O . PRO A 1 97 ? -37.203 13.910 47.272 1.00 89.50 97 PRO A O 1
ATOM 730 N N . ALA A 1 98 ? -36.955 15.423 48.913 1.00 89.19 98 ALA A N 1
ATOM 731 C CA . ALA A 1 98 ? -35.520 15.647 48.706 1.00 89.19 98 ALA A CA 1
ATOM 732 C C . ALA A 1 98 ? -34.695 14.349 48.609 1.00 89.19 98 ALA A C 1
ATOM 734 O O . ALA A 1 98 ? -33.856 14.218 47.726 1.00 89.19 98 ALA A O 1
ATOM 735 N N . LYS A 1 99 ? -34.972 13.348 49.455 1.00 88.06 99 LYS A N 1
ATOM 736 C CA . LYS A 1 99 ? -34.244 12.066 49.439 1.00 88.06 99 LYS A CA 1
ATOM 737 C C . LYS A 1 99 ? -34.458 11.280 48.141 1.00 88.06 99 LYS A C 1
ATOM 739 O O . LYS A 1 99 ? -33.509 10.713 47.607 1.00 88.06 99 LYS A O 1
ATOM 744 N N . SER A 1 100 ? -35.690 11.243 47.635 1.00 89.06 100 SER A N 1
ATOM 745 C CA . SER A 1 100 ? -36.008 10.564 46.373 1.00 89.06 100 SER A CA 1
ATOM 746 C C . SER A 1 100 ? -35.409 11.313 45.184 1.00 89.06 100 SER A C 1
ATOM 748 O O . SER A 1 100 ? -34.880 10.687 44.269 1.00 89.06 100 SER A O 1
ATOM 750 N N . HIS A 1 101 ? -35.412 12.649 45.239 1.00 90.12 101 HIS A N 1
ATOM 751 C CA . HIS A 1 101 ? -34.742 13.486 44.248 1.00 90.12 101 HIS A CA 1
ATOM 752 C C . HIS A 1 101 ? -33.231 13.220 44.191 1.00 90.12 101 HIS A C 1
ATOM 754 O O . HIS A 1 101 ? -32.699 12.933 43.121 1.00 90.12 101 HIS A O 1
ATOM 760 N N . GLU A 1 102 ? -32.548 13.238 45.338 1.00 90.56 102 GLU A N 1
ATOM 761 C CA . GLU A 1 102 ? -31.122 12.903 45.421 1.00 90.56 102 GLU A CA 1
ATOM 762 C C . GLU A 1 102 ? -30.844 11.476 44.932 1.00 90.56 102 GLU A C 1
ATOM 764 O O . GLU A 1 102 ? -29.881 11.251 44.208 1.00 90.56 102 GLU A O 1
ATOM 769 N N . GLY A 1 103 ? -31.711 10.510 45.251 1.00 89.88 103 GLY A N 1
ATOM 770 C CA . GLY A 1 103 ? -31.586 9.138 44.756 1.00 89.88 103 GLY A CA 1
ATOM 771 C C . GLY A 1 103 ? -31.659 9.031 43.228 1.00 89.88 103 GLY A C 1
ATOM 772 O O . GLY A 1 103 ? -30.925 8.235 42.635 1.00 89.88 103 GLY A O 1
ATOM 773 N N . ALA A 1 104 ? -32.502 9.848 42.590 1.00 90.50 104 ALA A N 1
ATOM 774 C CA . ALA A 1 104 ? -32.584 9.940 41.135 1.00 90.50 104 ALA A CA 1
ATOM 775 C C . ALA A 1 104 ? -31.323 10.583 40.527 1.00 90.50 104 ALA A C 1
ATOM 777 O O . ALA A 1 104 ? -30.819 10.092 39.517 1.00 90.50 104 ALA A O 1
ATOM 778 N N . LEU A 1 105 ? -30.773 11.626 41.160 1.00 92.06 105 LEU A N 1
ATOM 779 C CA . LEU A 1 105 ? -29.506 12.243 40.744 1.00 92.06 105 LEU A CA 1
ATOM 780 C C . LEU A 1 105 ? -28.317 11.284 40.901 1.00 92.06 105 LEU A C 1
ATOM 782 O O . LEU A 1 105 ? -27.513 11.157 39.980 1.00 92.06 105 LEU A O 1
ATOM 786 N N . ASP A 1 106 ? -28.244 10.550 42.014 1.00 91.00 106 ASP A N 1
ATOM 787 C CA . ASP A 1 106 ? -27.251 9.493 42.232 1.00 91.00 106 ASP A CA 1
ATOM 788 C C . ASP A 1 106 ? -27.311 8.458 41.099 1.00 91.00 106 ASP A C 1
ATOM 790 O O . ASP A 1 106 ? -26.284 8.077 40.541 1.00 91.00 106 ASP A O 1
ATOM 794 N N . ARG A 1 107 ? -28.520 8.009 40.728 1.00 91.56 107 ARG A N 1
ATOM 795 C CA . ARG A 1 107 ? -28.718 7.047 39.633 1.00 91.56 107 ARG A CA 1
ATOM 796 C C . ARG A 1 107 ? -28.203 7.597 38.302 1.00 91.56 107 ARG A C 1
ATOM 798 O O . ARG A 1 107 ? -27.509 6.882 37.583 1.00 91.56 107 ARG A O 1
ATOM 805 N N . LEU A 1 108 ? -28.508 8.856 37.985 1.00 92.75 108 LEU A N 1
ATOM 806 C CA . LEU A 1 108 ? -28.002 9.511 36.776 1.00 92.75 108 LEU A CA 1
ATOM 807 C C . LEU A 1 108 ? -26.471 9.606 36.776 1.00 92.75 108 LEU A C 1
ATOM 809 O O . LEU A 1 108 ? -25.854 9.371 35.740 1.00 92.75 108 LEU A O 1
ATOM 813 N N . MET A 1 109 ? -25.856 9.875 37.929 1.00 93.31 109 MET A N 1
ATOM 814 C CA . MET A 1 109 ? -24.399 9.910 38.056 1.00 93.31 109 MET A CA 1
ATOM 815 C C . MET A 1 109 ? -23.766 8.536 37.809 1.00 93.31 109 MET A C 1
ATOM 817 O O . MET A 1 109 ? -22.779 8.432 37.083 1.00 93.31 109 MET A O 1
ATOM 821 N N . LEU A 1 110 ? -24.362 7.464 38.346 1.00 93.31 110 LEU A N 1
ATOM 822 C CA . LEU A 1 110 ? -23.900 6.096 38.090 1.00 93.31 110 LEU A CA 1
ATOM 823 C C . LEU A 1 110 ? -23.963 5.753 36.592 1.00 93.31 110 LEU A C 1
ATOM 825 O O . LEU A 1 110 ? -22.995 5.204 36.066 1.00 93.31 110 LEU A O 1
ATOM 829 N N . ILE A 1 111 ? -25.051 6.133 35.906 1.00 94.06 111 ILE A N 1
ATOM 830 C CA . ILE A 1 111 ? -25.217 5.961 34.451 1.00 94.06 111 ILE A CA 1
ATOM 831 C C . ILE A 1 111 ? -24.161 6.760 33.673 1.00 94.06 111 ILE A C 1
ATOM 833 O O . ILE A 1 111 ? -23.622 6.259 32.687 1.00 94.06 111 ILE A O 1
ATOM 837 N N . ALA A 1 112 ? -23.848 7.987 34.098 1.00 93.69 112 ALA A N 1
ATOM 838 C CA . ALA A 1 112 ? -22.830 8.814 33.452 1.00 93.69 112 ALA A CA 1
ATOM 839 C C . ALA A 1 112 ? -21.428 8.185 33.555 1.00 93.69 112 ALA A C 1
ATOM 841 O O . ALA A 1 112 ? -20.739 8.069 32.545 1.00 93.69 112 ALA A O 1
ATOM 842 N N . GLN A 1 113 ? -21.042 7.688 34.735 1.00 94.12 113 GLN A N 1
ATOM 843 C CA . GLN A 1 113 ? -19.776 6.963 34.935 1.00 94.12 113 GLN A CA 1
ATOM 844 C C . GLN A 1 113 ? -19.689 5.684 34.084 1.00 94.12 113 GLN A C 1
ATOM 846 O O . GLN A 1 113 ? -18.622 5.308 33.606 1.00 94.12 113 GLN A O 1
ATOM 851 N N . GLU A 1 114 ? -20.810 4.982 33.904 1.00 94.75 114 GLU A N 1
ATOM 852 C CA . GLU A 1 114 ? -20.880 3.792 33.048 1.00 94.75 114 GLU A CA 1
ATOM 853 C C . GLU A 1 114 ? -20.712 4.138 31.565 1.00 94.75 114 GLU A C 1
ATOM 855 O O . GLU A 1 114 ? -20.066 3.393 30.832 1.00 94.75 114 GLU A O 1
ATOM 860 N N . LEU A 1 115 ? -21.288 5.256 31.113 1.00 93.56 115 LEU A N 1
ATOM 861 C CA . LEU A 1 115 ? -21.135 5.744 29.741 1.00 93.56 115 LEU A CA 1
ATOM 862 C C . LEU A 1 115 ? -19.696 6.167 29.438 1.00 93.56 115 LEU A C 1
ATOM 864 O O . LEU A 1 115 ? -19.186 5.831 28.369 1.00 93.56 115 LEU A O 1
ATOM 868 N N . ASP A 1 116 ? -19.049 6.856 30.376 1.00 92.06 116 ASP A N 1
ATOM 869 C CA . ASP A 1 116 ? -17.647 7.264 30.260 1.00 92.06 116 ASP A CA 1
ATOM 870 C C . ASP A 1 116 ? -16.728 6.038 30.138 1.00 92.06 116 ASP A C 1
ATOM 872 O O . ASP A 1 116 ? -15.997 5.889 29.157 1.00 92.06 116 ASP A O 1
ATOM 876 N N . ALA A 1 117 ? -16.884 5.066 31.045 1.00 90.38 117 ALA A N 1
ATOM 877 C CA . ALA A 1 117 ? -16.146 3.806 30.984 1.00 90.38 117 ALA A CA 1
ATOM 878 C C . ALA A 1 117 ? -16.398 3.038 29.673 1.00 90.38 117 ALA A C 1
ATOM 880 O O . ALA A 1 117 ? -15.457 2.564 29.038 1.00 90.38 117 ALA A O 1
ATOM 881 N N . ALA A 1 118 ? -17.656 2.942 29.225 1.00 89.88 118 ALA A N 1
ATOM 882 C CA . ALA A 1 118 ? -17.998 2.262 27.976 1.00 89.88 118 ALA A CA 1
ATOM 883 C C . ALA A 1 118 ? -17.379 2.934 26.739 1.00 89.88 118 ALA A C 1
ATOM 885 O O . ALA A 1 118 ? -17.030 2.236 25.785 1.00 89.88 118 ALA A O 1
ATOM 886 N N . THR A 1 119 ? -17.243 4.263 26.754 1.00 89.62 119 THR A N 1
ATOM 887 C CA . THR A 1 119 ? -16.608 5.036 25.677 1.00 89.62 119 THR A CA 1
ATOM 888 C C . THR A 1 119 ? -15.098 4.813 25.677 1.00 89.62 119 THR A C 1
ATOM 890 O O . THR A 1 119 ? -14.552 4.424 24.649 1.00 89.62 119 THR A O 1
ATOM 893 N N . GLY A 1 120 ? -14.440 4.890 26.838 1.00 87.69 120 GLY A N 1
ATOM 894 C CA . GLY A 1 120 ? -13.009 4.585 26.943 1.00 87.69 120 GLY A CA 1
ATOM 895 C C . GLY A 1 120 ? -12.665 3.146 26.528 1.00 87.69 120 GLY A C 1
ATOM 896 O O . GLY A 1 120 ? -11.662 2.903 25.858 1.00 87.69 120 GLY A O 1
ATOM 897 N N . GLU A 1 121 ? -13.523 2.169 26.845 1.00 86.81 121 GLU A N 1
ATOM 898 C CA . GLU A 1 121 ? -13.335 0.801 26.350 1.00 86.81 121 GLU A CA 1
ATOM 899 C C . GLU A 1 121 ? -13.542 0.683 24.828 1.00 86.81 121 GLU A C 1
ATOM 901 O O . GLU A 1 121 ? -12.959 -0.212 24.207 1.00 86.81 121 GLU A O 1
ATOM 906 N N . LEU A 1 122 ? -14.424 1.495 24.226 1.00 87.12 122 LEU A N 1
ATOM 907 C CA . LEU A 1 122 ? -14.622 1.533 22.772 1.00 87.12 122 LEU A CA 1
ATOM 908 C C . LEU A 1 122 ? -13.369 2.070 22.082 1.00 87.12 122 LEU A C 1
ATOM 910 O O . LEU A 1 122 ? -12.918 1.447 21.122 1.00 87.12 122 LEU A O 1
ATOM 914 N N . ASP A 1 123 ? -12.770 3.134 22.610 1.00 85.75 123 ASP A N 1
ATOM 915 C CA . ASP A 1 123 ? -11.560 3.748 22.054 1.00 85.75 123 ASP A CA 1
ATOM 916 C C . ASP A 1 123 ? -10.376 2.776 22.012 1.00 85.75 123 ASP A C 1
ATOM 918 O O . ASP A 1 123 ? -9.605 2.765 21.056 1.00 85.75 123 ASP A O 1
ATOM 922 N N . ALA A 1 124 ? -10.270 1.884 23.000 1.00 81.06 124 ALA A N 1
ATOM 923 C CA . ALA A 1 124 ? -9.208 0.880 23.052 1.00 81.06 124 ALA A CA 1
ATOM 924 C C . ALA A 1 124 ? -9.343 -0.251 22.009 1.00 81.06 124 ALA A C 1
ATOM 926 O O . ALA A 1 124 ? -8.377 -0.976 21.769 1.00 81.06 124 ALA A O 1
ATOM 927 N N . ARG A 1 125 ? -10.528 -0.452 21.413 1.00 79.56 125 ARG A N 1
ATOM 928 C CA . ARG A 1 125 ? -10.808 -1.585 20.500 1.00 79.56 125 ARG A CA 1
ATOM 929 C C . ARG A 1 125 ? -11.288 -1.181 19.110 1.00 79.56 125 ARG A C 1
ATOM 931 O O . ARG A 1 125 ? -11.300 -2.016 18.206 1.00 79.56 125 ARG A O 1
ATOM 938 N N . ALA A 1 126 ? -11.769 0.046 18.951 1.00 85.12 126 ALA A N 1
ATOM 939 C CA . ALA A 1 126 ? -12.282 0.549 17.691 1.00 85.12 126 ALA A CA 1
ATOM 940 C C . ALA A 1 126 ? -11.137 0.997 16.774 1.00 85.12 126 ALA A C 1
ATOM 942 O O . ALA A 1 126 ? -10.081 1.432 17.227 1.00 85.12 126 ALA A O 1
ATOM 943 N N . LEU A 1 127 ? -11.370 0.930 15.461 1.00 82.50 127 LEU A N 1
ATOM 944 C CA . LEU A 1 127 ? -10.542 1.667 14.514 1.00 82.50 127 LEU A CA 1
ATOM 945 C C . LEU A 1 127 ? -10.920 3.148 14.629 1.00 82.50 127 LEU A C 1
ATOM 947 O O . LEU A 1 127 ? -12.020 3.530 14.229 1.00 82.50 127 LEU A O 1
ATOM 951 N N . LEU A 1 128 ? -10.028 3.952 15.200 1.00 84.12 128 LEU A N 1
ATOM 952 C CA . LEU A 1 128 ? -10.236 5.387 15.363 1.00 84.12 128 LEU A CA 1
ATOM 953 C C . LEU A 1 128 ? -9.819 6.143 14.101 1.00 84.12 128 LEU A C 1
ATOM 955 O O . LEU A 1 128 ? -8.846 5.790 13.432 1.00 84.12 128 LEU A O 1
ATOM 959 N N . VAL A 1 129 ? -10.572 7.192 13.794 1.00 84.12 129 VAL A N 1
ATOM 960 C CA . VAL A 1 129 ? -10.303 8.131 12.703 1.00 84.12 129 VAL A CA 1
ATOM 961 C C . VAL A 1 129 ? -10.014 9.498 13.342 1.00 84.12 129 VAL A C 1
ATOM 963 O O . VAL A 1 129 ? -10.635 9.796 14.366 1.00 84.12 129 VAL A O 1
ATOM 966 N N . PRO A 1 130 ? -9.053 10.294 12.830 1.00 84.81 130 PRO A N 1
ATOM 967 C CA . PRO A 1 130 ? -8.667 11.567 13.437 1.00 84.81 130 PRO A CA 1
ATOM 968 C C . PRO A 1 130 ? -9.829 12.543 13.656 1.00 84.81 130 PRO A C 1
ATOM 970 O O . PRO A 1 130 ? -10.832 12.532 12.940 1.00 84.81 130 PRO A O 1
ATOM 973 N N . GLU A 1 131 ? -9.660 13.438 14.629 1.00 84.25 131 GLU A N 1
ATOM 974 C CA . GLU A 1 131 ? -10.616 14.516 14.870 1.00 84.25 131 GLU A CA 1
ATOM 975 C C . GLU A 1 131 ? -10.710 15.435 13.638 1.00 84.25 131 GLU A C 1
ATOM 977 O O . GLU A 1 131 ? -9.699 15.883 13.099 1.00 84.25 131 GLU A O 1
ATOM 982 N N . GLY A 1 132 ? -11.937 15.699 13.179 1.00 83.44 132 GLY A N 1
ATOM 983 C CA . GLY A 1 132 ? -12.209 16.466 11.957 1.00 83.44 132 GLY A CA 1
ATOM 984 C C . GLY A 1 132 ? -12.440 15.616 10.704 1.00 83.44 132 GLY A C 1
ATOM 985 O O . GLY A 1 132 ? -12.844 16.155 9.673 1.00 83.44 132 GLY A O 1
ATOM 986 N N . GLU A 1 133 ? -12.259 14.298 10.788 1.00 81.75 133 GLU A N 1
ATOM 987 C CA . GLU A 1 133 ? -12.554 13.361 9.706 1.00 81.75 133 GLU A CA 1
ATOM 988 C C . GLU A 1 133 ? -13.829 12.548 9.987 1.00 81.75 133 GLU A C 1
ATOM 990 O O . GLU A 1 133 ? -14.178 12.245 11.129 1.00 81.75 133 GLU A O 1
ATOM 995 N N . ILE A 1 134 ? -14.544 12.170 8.923 1.00 80.62 134 ILE A N 1
ATOM 996 C CA . ILE A 1 134 ? -15.697 11.267 9.010 1.00 80.62 134 ILE A CA 1
ATOM 997 C C . ILE A 1 134 ? -15.205 9.857 8.688 1.00 80.62 134 ILE A C 1
ATOM 999 O O . ILE A 1 134 ? -14.734 9.591 7.581 1.00 80.62 134 ILE A O 1
ATOM 1003 N N . GLY A 1 135 ? -15.326 8.943 9.652 1.00 75.38 135 GLY A N 1
ATOM 1004 C CA . GLY A 1 135 ? -14.904 7.560 9.461 1.00 75.38 135 GLY A CA 1
ATOM 1005 C C . GLY A 1 135 ? -15.703 6.837 8.376 1.00 75.38 135 GLY A C 1
ATOM 1006 O O . GLY A 1 135 ? -16.929 6.921 8.317 1.00 75.38 135 GLY A O 1
ATOM 1007 N N . GLY A 1 136 ? -14.999 6.103 7.512 1.00 77.31 136 GLY A N 1
ATOM 1008 C CA . GLY A 1 136 ? -15.623 5.272 6.484 1.00 77.31 136 GLY A CA 1
ATOM 1009 C C . GLY A 1 136 ? -16.153 3.947 7.033 1.00 77.31 136 GLY A C 1
ATOM 1010 O O . GLY A 1 136 ? -15.610 3.386 7.984 1.00 77.31 136 GLY A O 1
ATOM 1011 N N . THR A 1 137 ? -17.190 3.400 6.398 1.00 83.38 137 THR A N 1
ATOM 1012 C CA . THR A 1 137 ? -17.677 2.049 6.706 1.00 83.38 137 THR A CA 1
ATOM 1013 C C . THR A 1 137 ? -16.649 1.006 6.273 1.00 83.38 137 THR A C 1
ATOM 1015 O O . THR A 1 137 ? -16.230 0.979 5.116 1.00 83.38 137 THR A O 1
ATOM 1018 N N . LEU A 1 138 ? -16.254 0.121 7.191 1.00 85.12 138 LEU A N 1
ATOM 1019 C CA . LEU A 1 138 ? -15.399 -1.014 6.852 1.00 85.12 138 LEU A CA 1
ATOM 1020 C C . LEU A 1 138 ? -16.126 -1.976 5.896 1.00 85.12 138 LEU A C 1
ATOM 1022 O O . LEU A 1 138 ? -17.303 -2.278 6.115 1.00 85.12 138 LEU A O 1
ATOM 1026 N N . PRO A 1 139 ? -15.433 -2.530 4.886 1.00 85.06 139 PRO A N 1
ATOM 1027 C CA . PRO A 1 139 ? -15.991 -3.591 4.058 1.00 85.06 139 PRO A CA 1
ATOM 1028 C C . PRO A 1 139 ? -16.413 -4.822 4.888 1.00 85.06 139 PRO A C 1
ATOM 1030 O O . PRO A 1 139 ? -15.818 -5.089 5.942 1.00 85.06 139 PRO A O 1
ATOM 1033 N N . PRO A 1 140 ? -17.402 -5.614 4.423 1.00 87.38 140 PRO A N 1
ATOM 1034 C CA . PRO A 1 140 ? -17.854 -6.819 5.117 1.00 87.38 140 PRO A CA 1
ATOM 1035 C C . PRO A 1 140 ? -16.707 -7.780 5.447 1.00 87.38 140 PRO A C 1
ATOM 1037 O O . PRO A 1 140 ? -15.737 -7.879 4.696 1.00 87.38 140 PRO A O 1
ATOM 1040 N N . ALA A 1 141 ? -16.839 -8.549 6.533 1.00 86.00 141 ALA A N 1
ATOM 1041 C CA . ALA A 1 141 ? -15.796 -9.469 7.004 1.00 86.00 141 ALA A CA 1
ATOM 1042 C C . ALA A 1 141 ? -15.278 -10.421 5.909 1.00 86.00 141 ALA A C 1
ATOM 1044 O O . ALA A 1 141 ? -14.069 -10.589 5.769 1.00 86.00 141 ALA A O 1
ATOM 1045 N N . ALA A 1 142 ? -16.180 -10.962 5.085 1.00 86.06 142 ALA A N 1
ATOM 1046 C CA . ALA A 1 142 ? -15.827 -11.825 3.959 1.00 86.06 142 ALA A CA 1
ATOM 1047 C C . ALA A 1 142 ? -14.971 -11.116 2.892 1.00 86.06 142 ALA A C 1
ATOM 1049 O O . ALA A 1 142 ? -14.111 -11.743 2.287 1.00 86.06 142 ALA A O 1
ATOM 1050 N N . ALA A 1 143 ? -15.164 -9.809 2.685 1.00 83.38 143 ALA A N 1
ATOM 1051 C CA . ALA A 1 143 ? -14.412 -9.024 1.706 1.00 83.38 143 ALA A CA 1
ATOM 1052 C C . ALA A 1 143 ? -13.011 -8.621 2.201 1.00 83.38 143 ALA A C 1
ATOM 1054 O O . ALA A 1 143 ? -12.122 -8.376 1.390 1.00 83.38 143 ALA A O 1
ATOM 1055 N N . ARG A 1 144 ? -12.806 -8.551 3.523 1.00 87.50 144 ARG A N 1
ATOM 1056 C CA . ARG A 1 144 ? -11.518 -8.195 4.151 1.00 87.50 144 ARG A CA 1
ATOM 1057 C C . ARG A 1 144 ? -10.699 -9.395 4.632 1.00 87.50 144 ARG A C 1
ATOM 1059 O O . ARG A 1 144 ? -9.564 -9.215 5.060 1.00 87.50 144 ARG A O 1
ATOM 1066 N N . ALA A 1 145 ? -11.252 -10.606 4.590 1.00 85.06 145 ALA A N 1
ATOM 1067 C CA . ALA A 1 145 ? -10.530 -11.814 4.973 1.00 85.06 145 ALA A CA 1
ATOM 1068 C C . ALA A 1 145 ? -9.283 -11.997 4.086 1.00 85.06 145 ALA A C 1
ATOM 1070 O O . ALA A 1 145 ? -9.387 -11.999 2.863 1.00 85.06 145 ALA A O 1
ATOM 1071 N N . GLY A 1 146 ? -8.102 -12.110 4.705 1.00 80.31 146 GLY A N 1
ATOM 1072 C CA . GLY A 1 146 ? -6.827 -12.270 3.991 1.00 80.31 146 GLY A CA 1
ATOM 1073 C C . GLY A 1 146 ? -6.376 -11.047 3.179 1.00 80.31 146 GLY A C 1
ATOM 1074 O O . GLY A 1 146 ? -5.533 -11.180 2.297 1.00 80.31 146 GLY A O 1
ATOM 1075 N N . ARG A 1 147 ? -6.940 -9.861 3.437 1.00 84.88 147 ARG A N 1
ATOM 1076 C CA . ARG A 1 147 ? -6.656 -8.630 2.687 1.00 84.88 147 ARG A CA 1
ATOM 1077 C C . ARG A 1 147 ? -6.221 -7.491 3.604 1.00 84.88 147 ARG A C 1
ATOM 1079 O O . ARG A 1 147 ? -6.617 -7.435 4.766 1.00 84.88 147 ARG A O 1
ATOM 1086 N N . ALA A 1 148 ? -5.429 -6.566 3.069 1.00 84.88 148 ALA A N 1
ATOM 1087 C CA . ALA A 1 148 ? -5.087 -5.321 3.745 1.00 84.88 148 ALA A CA 1
ATOM 1088 C C . ALA A 1 148 ? -6.258 -4.339 3.658 1.00 84.88 148 ALA A C 1
ATOM 1090 O O . ALA A 1 148 ? -6.881 -4.215 2.604 1.00 84.88 148 ALA A O 1
ATOM 1091 N N . LEU A 1 149 ? -6.521 -3.603 4.737 1.00 86.56 149 LEU A N 1
ATOM 1092 C CA . LEU A 1 149 ? -7.343 -2.396 4.677 1.00 86.56 149 LEU A CA 1
ATOM 1093 C C . LEU A 1 149 ? -6.475 -1.243 4.173 1.00 86.56 149 LEU A C 1
ATOM 1095 O O . LEU A 1 149 ? -5.395 -1.005 4.709 1.00 86.56 149 LEU A O 1
ATOM 1099 N N . VAL A 1 150 ? -6.943 -0.536 3.150 1.00 86.12 150 VAL A N 1
ATOM 1100 C CA . VAL A 1 150 ? -6.232 0.598 2.550 1.00 86.12 150 VAL A CA 1
ATOM 1101 C C . VAL A 1 150 ? -7.157 1.806 2.438 1.00 86.12 150 VAL A C 1
ATOM 1103 O O . VAL A 1 150 ? -8.356 1.658 2.195 1.00 86.12 150 VAL A O 1
ATOM 1106 N N . GLY A 1 151 ? -6.606 3.001 2.642 1.00 84.06 151 GLY A N 1
ATOM 1107 C CA . GLY A 1 151 ? -7.345 4.256 2.509 1.00 84.06 151 GLY A CA 1
ATOM 1108 C C . GLY A 1 151 ? -7.619 4.605 1.046 1.00 84.06 151 GLY A C 1
ATOM 1109 O O . GLY A 1 151 ? -6.773 4.367 0.182 1.00 84.06 151 GLY A O 1
ATOM 1110 N N . MET A 1 152 ? -8.793 5.172 0.764 1.00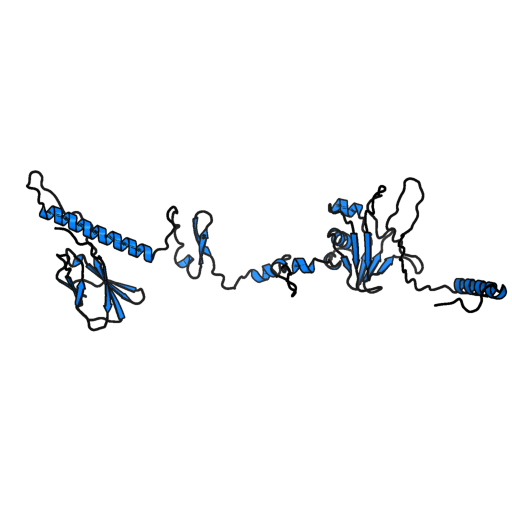 79.75 152 MET A N 1
ATOM 1111 C CA . MET A 1 152 ? -9.140 5.682 -0.565 1.00 79.75 152 MET A CA 1
ATOM 1112 C C . MET A 1 152 ? -8.893 7.195 -0.683 1.00 79.75 152 MET A C 1
ATOM 1114 O O . MET A 1 152 ? -9.067 7.929 0.295 1.00 79.75 152 MET A O 1
ATOM 1118 N N . PRO A 1 153 ? -8.542 7.699 -1.883 1.00 77.62 153 PRO A N 1
ATOM 1119 C CA . PRO A 1 153 ? -8.584 9.130 -2.163 1.00 77.62 153 PRO A CA 1
ATOM 1120 C C . PRO A 1 153 ? -10.006 9.667 -1.943 1.00 77.62 153 PRO A C 1
ATOM 1122 O O . PRO A 1 153 ? -10.957 9.132 -2.506 1.00 77.62 153 PRO A O 1
ATOM 1125 N N . GLY A 1 154 ? -10.154 10.716 -1.129 1.00 74.94 154 GLY A N 1
ATOM 1126 C CA . GLY A 1 154 ? -11.463 11.275 -0.755 1.00 74.94 154 GLY A CA 1
ATOM 1127 C C . GLY A 1 154 ? -12.041 10.753 0.566 1.00 74.94 154 GLY A C 1
ATOM 1128 O O . GLY A 1 154 ? -13.130 11.173 0.947 1.00 74.94 154 GLY A O 1
ATOM 1129 N N . GLY A 1 155 ? -11.306 9.896 1.281 1.00 74.50 155 GLY A N 1
ATOM 1130 C CA . GLY A 1 155 ? -11.712 9.343 2.573 1.00 74.50 155 GLY A CA 1
ATOM 1131 C C . GLY A 1 155 ? -12.359 7.960 2.453 1.00 74.50 155 GLY A C 1
ATOM 1132 O O . GLY A 1 155 ? -12.858 7.558 1.403 1.00 74.50 155 GLY A O 1
ATOM 1133 N N . GLY A 1 156 ? -12.323 7.203 3.549 1.00 79.62 156 GLY A N 1
ATOM 1134 C CA . GLY A 1 156 ? -12.864 5.847 3.630 1.00 79.62 156 GLY A CA 1
ATOM 1135 C C . GLY A 1 156 ? -11.853 4.732 3.357 1.00 79.62 156 GLY A C 1
ATOM 1136 O O . GLY A 1 156 ? -10.686 4.967 3.044 1.00 79.62 156 GLY A O 1
ATOM 1137 N N . PHE A 1 157 ? -12.319 3.492 3.515 1.00 83.00 157 PHE A N 1
ATOM 1138 C CA . PHE A 1 157 ? -11.484 2.294 3.486 1.00 83.00 157 PHE A CA 1
ATOM 1139 C C . PHE A 1 157 ? -11.950 1.322 2.403 1.00 83.00 157 PHE A C 1
ATOM 1141 O O . PHE A 1 157 ? -13.145 1.106 2.211 1.00 83.00 157 PHE A O 1
ATOM 1148 N N . THR A 1 158 ? -10.999 0.687 1.729 1.00 86.44 158 THR A N 1
ATOM 1149 C CA . THR A 1 158 ? -11.232 -0.464 0.852 1.00 86.44 158 THR A CA 1
ATOM 1150 C C . THR A 1 158 ? -10.267 -1.593 1.208 1.00 86.44 158 THR A C 1
ATOM 1152 O O . THR A 1 158 ? -9.491 -1.486 2.158 1.00 86.44 158 THR A O 1
ATOM 1155 N N . THR A 1 159 ? -10.339 -2.703 0.478 1.00 87.06 159 THR A N 1
ATOM 1156 C CA . THR A 1 159 ? -9.428 -3.834 0.657 1.00 87.06 159 THR A CA 1
ATOM 1157 C C . THR A 1 159 ? -8.489 -3.957 -0.529 1.00 87.06 159 THR A C 1
ATOM 1159 O O . THR A 1 159 ? -8.919 -3.876 -1.679 1.00 87.06 159 THR A O 1
ATOM 1162 N N . ALA A 1 160 ? -7.215 -4.187 -0.246 1.00 82.88 160 ALA A N 1
ATOM 1163 C CA . ALA A 1 160 ? -6.220 -4.578 -1.229 1.00 82.88 160 ALA A CA 1
ATOM 1164 C C . ALA A 1 160 ? -5.740 -5.995 -0.919 1.00 82.88 160 ALA A C 1
ATOM 1166 O O . ALA A 1 160 ? -5.681 -6.406 0.243 1.00 82.88 160 ALA A O 1
ATOM 1167 N N . THR A 1 161 ? -5.400 -6.754 -1.955 1.00 80.06 161 THR A N 1
ATOM 1168 C CA . THR A 1 161 ? -4.701 -8.027 -1.769 1.00 80.06 161 THR A CA 1
ATOM 1169 C C . THR A 1 161 ? -3.398 -7.744 -1.023 1.00 80.06 161 THR A C 1
ATOM 1171 O O . THR A 1 161 ? -2.684 -6.801 -1.365 1.00 80.06 161 THR A O 1
ATOM 1174 N N . LEU A 1 162 ? -3.112 -8.512 0.030 1.00 70.00 162 LEU A N 1
ATOM 1175 C CA . LEU A 1 162 ? -1.781 -8.488 0.629 1.00 70.00 162 LEU A CA 1
ATOM 1176 C C . LEU A 1 162 ? -0.810 -8.945 -0.459 1.00 70.00 162 LEU A C 1
ATOM 1178 O O . LEU A 1 162 ? -1.055 -9.982 -1.063 1.00 70.00 162 LEU A O 1
ATOM 1182 N N . GLY A 1 163 ? 0.235 -8.166 -0.749 1.00 63.94 163 GLY A N 1
ATOM 1183 C CA . GLY A 1 163 ? 1.288 -8.623 -1.651 1.00 63.94 163 GLY A CA 1
ATOM 1184 C C . GLY A 1 163 ? 1.910 -9.883 -1.058 1.00 63.94 163 GLY A C 1
ATOM 1185 O O . GLY A 1 163 ? 2.677 -9.803 -0.106 1.00 63.94 163 GLY A O 1
ATOM 1186 N N . ASP A 1 164 ? 1.531 -11.037 -1.584 1.00 57.12 164 ASP A N 1
ATOM 1187 C CA . ASP A 1 164 ? 1.999 -12.372 -1.206 1.00 57.12 164 ASP A CA 1
ATOM 1188 C C . ASP A 1 164 ? 3.272 -12.766 -1.972 1.00 57.12 164 ASP A C 1
ATOM 1190 O O . ASP A 1 164 ? 3.813 -13.852 -1.780 1.00 57.12 164 ASP A O 1
ATOM 1194 N N . GLY A 1 165 ? 3.779 -11.869 -2.824 1.00 61.62 165 GLY A N 1
ATOM 1195 C CA . GLY A 1 165 ? 4.834 -12.171 -3.788 1.00 61.62 165 GLY A CA 1
ATOM 1196 C C . GLY A 1 165 ? 4.320 -12.911 -5.029 1.00 61.62 165 GLY A C 1
ATOM 1197 O O . GLY A 1 165 ? 5.087 -13.067 -5.979 1.00 61.62 165 GLY A O 1
ATOM 1198 N N . ASP A 1 166 ? 3.039 -13.292 -5.063 1.00 64.00 166 ASP A N 1
ATOM 1199 C CA . ASP A 1 166 ? 2.337 -13.853 -6.216 1.00 64.00 166 ASP A CA 1
ATOM 1200 C C . ASP A 1 166 ? 1.674 -12.712 -7.002 1.00 64.00 166 ASP A C 1
ATOM 1202 O O . ASP A 1 166 ? 0.461 -12.520 -7.034 1.00 64.00 166 ASP A O 1
ATOM 1206 N N . ASP A 1 167 ? 2.507 -11.920 -7.678 1.00 77.12 167 ASP A N 1
ATOM 1207 C CA . ASP A 1 167 ? 2.034 -11.024 -8.730 1.00 77.12 167 ASP A CA 1
ATOM 1208 C C . ASP A 1 167 ? 1.921 -11.825 -10.045 1.00 77.12 167 ASP A C 1
ATOM 1210 O O . ASP A 1 167 ? 2.942 -12.099 -10.695 1.00 77.12 167 ASP A O 1
ATOM 1214 N N . PRO A 1 168 ? 0.701 -12.215 -10.477 1.00 76.75 168 PRO A N 1
ATOM 1215 C CA . PRO A 1 168 ? 0.521 -13.005 -11.693 1.00 76.75 168 PRO A CA 1
ATOM 1216 C C . PRO A 1 168 ? 0.956 -12.240 -12.950 1.00 76.75 168 PRO A C 1
ATOM 1218 O O . PRO A 1 168 ? 1.249 -12.863 -13.973 1.00 76.75 168 PRO A O 1
ATOM 1221 N N . THR A 1 169 ? 1.030 -10.908 -12.876 1.00 83.00 169 THR A N 1
ATOM 1222 C CA . THR A 1 169 ? 1.456 -10.031 -13.968 1.00 83.00 169 THR A CA 1
ATOM 1223 C C . THR A 1 169 ? 2.948 -9.713 -13.955 1.00 83.00 169 THR A C 1
ATOM 1225 O O . THR A 1 169 ? 3.468 -9.214 -14.950 1.00 83.00 169 THR A O 1
ATOM 1228 N N . LEU A 1 170 ? 3.700 -10.108 -12.923 1.00 86.75 170 LEU A N 1
ATOM 1229 C CA . LEU A 1 170 ? 5.133 -9.814 -12.834 1.00 86.75 170 LEU A CA 1
ATOM 1230 C C . LEU A 1 170 ? 5.910 -10.321 -14.057 1.00 86.75 170 LEU A C 1
ATOM 1232 O O . LEU A 1 170 ? 6.755 -9.623 -14.615 1.00 86.75 170 LEU A O 1
ATOM 1236 N N . ARG A 1 171 ? 5.605 -11.540 -14.524 1.00 86.06 171 ARG A N 1
ATOM 1237 C CA . ARG A 1 171 ? 6.272 -12.112 -15.706 1.00 86.06 171 ARG A CA 1
ATOM 1238 C C . ARG A 1 171 ? 5.942 -11.342 -16.984 1.00 86.06 171 ARG A C 1
ATOM 1240 O O . ARG A 1 171 ? 6.834 -11.167 -17.811 1.00 86.06 171 ARG A O 1
ATOM 1247 N N . SER A 1 172 ? 4.701 -10.880 -17.150 1.00 91.12 172 SER A N 1
ATOM 1248 C CA . SER A 1 172 ? 4.327 -10.048 -18.300 1.00 91.12 172 SER A CA 1
ATOM 1249 C C . SER A 1 172 ? 4.968 -8.664 -18.230 1.00 91.12 172 SER A C 1
ATOM 1251 O O . SER A 1 172 ? 5.455 -8.174 -19.245 1.00 91.12 172 SER A O 1
ATOM 1253 N N . ASP A 1 173 ? 5.058 -8.081 -17.037 1.00 89.88 173 ASP A N 1
ATOM 1254 C CA . ASP A 1 173 ? 5.637 -6.758 -16.809 1.00 89.88 173 ASP A CA 1
ATOM 1255 C C . ASP A 1 173 ? 7.149 -6.732 -17.052 1.00 89.88 173 ASP A C 1
ATOM 1257 O O . ASP A 1 173 ? 7.672 -5.780 -17.634 1.00 89.88 173 ASP A O 1
ATOM 1261 N N . LEU A 1 174 ? 7.868 -7.791 -16.661 1.00 91.94 174 LEU A N 1
ATOM 1262 C CA . LEU A 1 174 ? 9.288 -7.940 -16.997 1.00 91.94 174 LEU A CA 1
ATOM 1263 C C . LEU A 1 174 ? 9.518 -8.260 -18.481 1.00 91.94 174 LEU A C 1
ATOM 1265 O O . LEU A 1 174 ? 10.559 -7.881 -19.017 1.00 91.94 174 LEU A O 1
ATOM 1269 N N . ALA A 1 175 ? 8.582 -8.947 -19.142 1.00 92.88 175 ALA A N 1
ATOM 1270 C CA . ALA A 1 175 ? 8.675 -9.280 -20.566 1.00 92.88 175 ALA A CA 1
ATOM 1271 C C . ALA A 1 175 ? 8.261 -8.125 -21.499 1.00 92.88 175 ALA A C 1
ATOM 1273 O O . ALA A 1 175 ? 8.517 -8.188 -22.704 1.00 92.88 175 ALA A O 1
ATOM 1274 N N . ALA A 1 176 ? 7.623 -7.078 -20.969 1.00 93.12 176 ALA A N 1
ATOM 1275 C CA . ALA A 1 176 ? 7.233 -5.900 -21.731 1.00 93.12 176 ALA A CA 1
ATOM 1276 C C . ALA A 1 176 ? 8.450 -5.161 -22.322 1.00 93.12 176 ALA A C 1
ATOM 1278 O O . ALA A 1 176 ? 9.581 -5.276 -21.845 1.00 93.12 176 ALA A O 1
ATOM 1279 N N . ALA A 1 177 ? 8.218 -4.341 -23.352 1.00 89.12 177 ALA A N 1
ATOM 1280 C CA . ALA A 1 177 ? 9.278 -3.593 -24.041 1.00 89.12 177 ALA A CA 1
ATOM 1281 C C . ALA A 1 177 ? 10.052 -2.618 -23.127 1.00 89.12 177 ALA A C 1
ATOM 1283 O O . ALA A 1 177 ? 11.185 -2.246 -23.436 1.00 89.12 177 ALA A O 1
ATOM 1284 N N . ASP A 1 178 ? 9.448 -2.203 -22.013 1.00 91.06 178 ASP A N 1
ATOM 1285 C CA . ASP A 1 178 ? 10.046 -1.368 -20.974 1.00 91.06 178 ASP A CA 1
ATOM 1286 C C . ASP A 1 178 ? 10.445 -2.165 -19.718 1.00 91.06 178 ASP A C 1
ATOM 1288 O O . ASP A 1 178 ? 10.852 -1.572 -18.720 1.00 91.06 178 ASP A O 1
ATOM 1292 N N . GLY A 1 179 ? 10.382 -3.500 -19.740 1.00 93.19 179 GLY A N 1
ATOM 1293 C CA . GLY A 1 179 ? 10.697 -4.367 -18.600 1.00 93.19 179 GLY A CA 1
ATOM 1294 C C . GLY A 1 179 ? 12.085 -4.101 -18.011 1.00 93.19 179 GLY A C 1
ATOM 1295 O O . GLY A 1 179 ? 12.256 -4.029 -16.796 1.00 93.19 179 GLY A O 1
ATOM 1296 N N . ALA A 1 180 ? 13.069 -3.804 -18.864 1.00 93.94 180 ALA A N 1
ATOM 1297 C CA . ALA A 1 180 ? 14.433 -3.463 -18.454 1.00 93.94 180 ALA A CA 1
ATOM 1298 C C . ALA A 1 180 ? 14.561 -2.115 -17.706 1.00 93.94 180 ALA A C 1
ATOM 1300 O O . ALA A 1 180 ? 15.633 -1.813 -17.175 1.00 93.94 180 ALA A O 1
ATOM 1301 N N . THR A 1 181 ? 13.505 -1.293 -17.642 1.00 94.94 181 THR A N 1
ATOM 1302 C CA . THR A 1 181 ? 13.457 -0.116 -16.755 1.00 94.94 181 THR A CA 1
ATOM 1303 C C . THR A 1 181 ? 13.267 -0.495 -15.289 1.00 94.94 181 THR A C 1
ATOM 1305 O O . THR A 1 181 ? 13.703 0.251 -14.416 1.00 94.94 181 THR A O 1
ATOM 1308 N N . ARG A 1 182 ? 12.689 -1.675 -15.025 1.00 92.62 182 ARG A N 1
ATOM 1309 C CA . ARG A 1 182 ? 12.409 -2.208 -13.684 1.00 92.62 182 ARG A CA 1
ATOM 1310 C C . ARG A 1 182 ? 13.634 -2.867 -13.038 1.00 92.62 182 ARG A C 1
ATOM 1312 O O . ARG A 1 182 ? 13.599 -3.198 -11.859 1.00 92.62 182 ARG A O 1
ATOM 1319 N N . VAL A 1 183 ? 14.729 -3.036 -13.788 1.00 93.50 183 VAL A N 1
ATOM 1320 C CA . VAL A 1 183 ? 15.995 -3.591 -13.288 1.00 93.50 183 VAL A CA 1
ATOM 1321 C C . VAL A 1 183 ? 17.012 -2.470 -13.096 1.00 93.50 183 VAL A C 1
ATOM 1323 O O . VAL A 1 183 ? 17.423 -1.810 -14.055 1.00 93.50 183 VAL A O 1
ATOM 1326 N N . GLY A 1 184 ? 17.426 -2.260 -11.846 1.00 93.06 184 GLY A N 1
ATOM 1327 C CA . GLY A 1 184 ? 18.475 -1.309 -11.489 1.00 93.06 184 GLY A CA 1
ATOM 1328 C C . GLY A 1 184 ? 19.867 -1.791 -11.906 1.00 93.06 184 GLY A C 1
ATOM 1329 O O . GLY A 1 184 ? 20.179 -2.977 -11.859 1.00 93.06 184 GLY A O 1
ATOM 1330 N N . PHE A 1 185 ? 20.720 -0.852 -12.293 1.00 93.50 185 PHE A N 1
ATOM 1331 C CA . PHE A 1 185 ? 22.124 -1.053 -12.618 1.00 93.50 185 PHE A CA 1
ATOM 1332 C C . PHE A 1 185 ? 22.962 0.063 -11.991 1.00 93.50 185 PHE A C 1
ATOM 1334 O O . PHE A 1 185 ? 22.704 1.250 -12.206 1.00 93.50 185 PHE A O 1
ATOM 1341 N N . ALA A 1 186 ? 24.010 -0.321 -11.268 1.00 91.31 186 ALA A N 1
ATOM 1342 C CA . ALA A 1 186 ? 25.032 0.585 -10.764 1.00 91.31 186 ALA A CA 1
ATOM 1343 C C . ALA A 1 186 ? 26.409 -0.080 -10.932 1.00 91.31 186 ALA A C 1
ATOM 1345 O O . ALA A 1 186 ? 26.576 -1.228 -10.512 1.00 91.31 186 ALA A O 1
ATOM 1346 N N . PRO A 1 187 ? 27.396 0.588 -11.554 1.00 88.69 187 PRO A N 1
ATOM 1347 C CA . PRO A 1 187 ? 28.759 0.075 -11.595 1.00 88.69 187 PRO A CA 1
ATOM 1348 C C . PRO A 1 187 ? 29.339 -0.048 -10.182 1.00 88.69 187 PRO A C 1
ATOM 1350 O O . PRO A 1 187 ? 29.106 0.812 -9.336 1.00 88.69 187 PRO A O 1
ATOM 1353 N N . GLN A 1 188 ? 30.148 -1.079 -9.932 1.00 86.50 188 GLN A N 1
ATOM 1354 C CA . GLN A 1 188 ? 30.865 -1.227 -8.662 1.00 86.50 188 GLN A CA 1
ATOM 1355 C C . GLN A 1 188 ? 32.066 -0.270 -8.606 1.00 86.50 188 GLN A C 1
ATOM 1357 O O . GLN A 1 188 ? 33.214 -0.675 -8.761 1.00 86.50 188 GLN A O 1
ATOM 1362 N N . ALA A 1 189 ? 31.792 1.021 -8.427 1.00 87.88 189 ALA A N 1
ATOM 1363 C CA . ALA A 1 189 ? 32.797 2.050 -8.186 1.00 87.88 189 ALA A CA 1
ATOM 1364 C C . ALA A 1 189 ? 32.239 3.151 -7.260 1.00 87.88 189 ALA A C 1
ATOM 1366 O O . ALA A 1 189 ? 31.049 3.482 -7.362 1.00 87.88 189 ALA A O 1
ATOM 1367 N N . PRO A 1 190 ? 33.069 3.735 -6.370 1.00 87.25 190 PRO A N 1
ATOM 1368 C CA . PRO A 1 190 ? 32.657 4.839 -5.504 1.00 87.25 190 PRO A CA 1
ATOM 1369 C C . PRO A 1 190 ? 32.100 6.030 -6.300 1.00 87.25 190 PRO A C 1
ATOM 1371 O O . PRO A 1 190 ? 32.662 6.412 -7.323 1.00 87.25 190 PRO A O 1
ATOM 1374 N N . GLY A 1 191 ? 31.005 6.629 -5.818 1.00 85.69 191 GLY A N 1
ATOM 1375 C CA . GLY A 1 191 ? 30.410 7.838 -6.407 1.00 85.69 191 GLY A CA 1
ATOM 1376 C C . GLY A 1 191 ? 29.529 7.614 -7.643 1.00 85.69 191 GLY A C 1
ATOM 1377 O O . GLY A 1 191 ? 29.170 8.576 -8.319 1.00 85.69 191 GLY A O 1
ATOM 1378 N N . THR A 1 192 ? 29.172 6.369 -7.965 1.00 87.00 192 THR A N 1
ATOM 1379 C CA . THR A 1 192 ? 28.325 6.068 -9.126 1.00 87.00 192 THR A CA 1
ATOM 1380 C C . THR A 1 192 ? 26.838 6.271 -8.831 1.00 87.00 192 THR A C 1
ATOM 1382 O O . THR A 1 192 ? 26.321 5.858 -7.796 1.00 87.00 192 THR A O 1
ATOM 1385 N N . ALA A 1 193 ? 26.129 6.904 -9.769 1.00 88.81 193 ALA A N 1
ATOM 1386 C CA . ALA A 1 193 ? 24.681 7.068 -9.693 1.00 88.81 193 ALA A CA 1
ATOM 1387 C C . ALA A 1 193 ? 23.959 5.834 -10.272 1.00 88.81 193 ALA A C 1
ATOM 1389 O O . ALA A 1 193 ? 24.303 5.403 -11.384 1.00 88.81 193 ALA A O 1
ATOM 1390 N N . PRO A 1 194 ? 22.948 5.282 -9.573 1.00 89.38 194 PRO A N 1
ATOM 1391 C CA . PRO A 1 194 ? 22.151 4.181 -10.094 1.00 89.38 194 PRO A CA 1
ATOM 1392 C C . PRO A 1 194 ? 21.347 4.630 -11.320 1.00 89.38 194 PRO A C 1
ATOM 1394 O O . PRO A 1 194 ? 20.885 5.765 -11.416 1.00 89.38 194 PRO A O 1
ATOM 1397 N N . ARG A 1 195 ? 21.179 3.717 -12.272 1.00 93.19 195 ARG A N 1
ATOM 1398 C CA . ARG A 1 195 ? 20.349 3.882 -13.475 1.00 93.19 195 ARG A CA 1
ATOM 1399 C C . ARG A 1 195 ? 19.611 2.580 -13.770 1.00 93.19 195 ARG A C 1
ATOM 1401 O O . ARG A 1 195 ? 19.813 1.596 -13.071 1.00 93.19 195 ARG A O 1
ATOM 1408 N N . SER A 1 196 ? 18.771 2.540 -14.800 1.00 95.19 196 SER A N 1
ATOM 1409 C CA . SER A 1 196 ? 18.178 1.275 -15.254 1.00 95.19 196 SER A CA 1
ATOM 1410 C C . SER A 1 196 ? 19.111 0.511 -16.197 1.00 95.19 196 SER A C 1
ATOM 1412 O O . SER A 1 196 ? 19.937 1.109 -16.897 1.00 95.19 196 SER A O 1
ATOM 1414 N N . VAL A 1 197 ? 18.944 -0.811 -16.274 1.00 94.88 197 VAL A N 1
ATOM 1415 C CA . VAL A 1 197 ? 19.618 -1.654 -17.277 1.00 94.88 197 VAL A CA 1
ATOM 1416 C C . VAL A 1 197 ? 19.295 -1.168 -18.691 1.00 94.88 197 VAL A C 1
ATOM 1418 O O . VAL A 1 197 ? 20.193 -1.071 -19.525 1.00 94.88 197 VAL A O 1
ATOM 1421 N N . GLN A 1 198 ? 18.047 -0.762 -18.952 1.00 93.94 198 GLN A N 1
ATOM 1422 C CA . GLN A 1 198 ? 17.667 -0.168 -20.237 1.00 93.94 198 GLN A CA 1
ATOM 1423 C C . GLN A 1 198 ? 18.491 1.080 -20.573 1.00 93.94 198 GLN A C 1
ATOM 1425 O O . GLN A 1 198 ? 18.963 1.222 -21.702 1.00 93.94 198 GLN A O 1
ATOM 1430 N N . ALA A 1 199 ? 18.660 1.994 -19.613 1.00 92.00 199 ALA A N 1
ATOM 1431 C CA . ALA A 1 199 ? 19.458 3.196 -19.824 1.00 92.00 199 ALA A CA 1
ATOM 1432 C C . ALA A 1 199 ? 20.919 2.844 -20.129 1.00 92.00 199 ALA A C 1
ATOM 1434 O O . ALA A 1 199 ? 21.507 3.443 -21.027 1.00 92.00 199 ALA A O 1
ATOM 1435 N N . LYS A 1 200 ? 21.475 1.838 -19.437 1.00 92.50 200 LYS A N 1
ATOM 1436 C CA . LYS A 1 200 ? 22.848 1.375 -19.658 1.00 92.50 200 LYS A CA 1
ATOM 1437 C C . LYS A 1 200 ? 23.047 0.749 -21.043 1.00 92.50 200 LYS A C 1
ATOM 1439 O O . LYS A 1 200 ? 23.986 1.116 -21.741 1.00 92.50 200 LYS A O 1
ATOM 1444 N N . LEU A 1 201 ? 22.170 -0.164 -21.461 1.00 91.88 201 LEU A N 1
ATOM 1445 C CA . LEU A 1 201 ? 22.284 -0.836 -22.764 1.00 91.88 201 LEU A CA 1
ATOM 1446 C C . LEU A 1 201 ? 22.101 0.124 -23.943 1.00 91.88 201 LEU A C 1
ATOM 1448 O O . LEU A 1 201 ? 22.693 -0.084 -24.994 1.00 91.88 201 LEU A O 1
ATOM 1452 N N . ARG A 1 202 ? 21.324 1.197 -23.764 1.00 91.38 202 ARG A N 1
ATOM 1453 C CA . ARG A 1 202 ? 21.075 2.202 -24.805 1.00 91.38 202 ARG A CA 1
ATOM 1454 C C . ARG A 1 202 ? 22.157 3.279 -24.898 1.00 91.38 202 ARG A C 1
ATOM 1456 O O . ARG A 1 20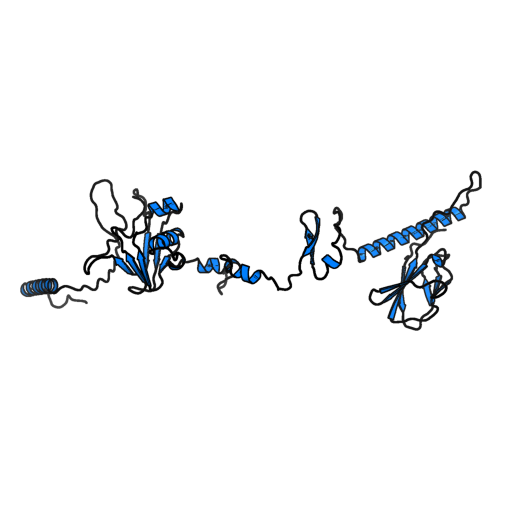2 ? 21.923 4.261 -25.591 1.00 91.38 202 ARG A O 1
ATOM 1463 N N . GLU A 1 203 ? 23.292 3.178 -24.207 1.00 91.19 203 GLU A N 1
ATOM 1464 C CA . GLU A 1 203 ? 24.400 4.142 -24.365 1.00 91.19 203 GLU A CA 1
ATOM 1465 C C . GLU A 1 203 ? 24.985 4.123 -25.790 1.00 91.19 203 GLU A C 1
ATOM 1467 O O . GLU A 1 203 ? 25.362 5.170 -26.307 1.00 91.19 203 GLU A O 1
ATOM 1472 N N . ARG A 1 204 ? 24.969 2.957 -26.446 1.00 90.69 204 ARG A N 1
ATOM 1473 C CA . ARG A 1 204 ? 25.258 2.754 -27.876 1.00 90.69 204 ARG A CA 1
ATOM 1474 C C . ARG A 1 204 ? 24.084 1.998 -28.500 1.00 90.69 204 ARG A C 1
ATOM 1476 O O . ARG A 1 204 ? 23.312 1.374 -27.772 1.00 90.69 204 ARG A O 1
ATOM 1483 N N . VAL A 1 205 ? 23.921 2.058 -29.818 1.00 94.50 205 VAL A N 1
ATOM 1484 C CA . VAL A 1 205 ? 22.835 1.353 -30.517 1.00 94.50 205 VAL A CA 1
ATOM 1485 C C . VAL A 1 205 ? 23.396 0.370 -31.537 1.00 94.50 205 VAL A C 1
ATOM 1487 O O . VAL A 1 205 ? 24.352 0.694 -32.230 1.00 94.50 205 VAL A O 1
ATOM 1490 N N . SER A 1 206 ? 22.828 -0.833 -31.646 1.00 94.94 206 SER A N 1
ATOM 1491 C CA . SER A 1 206 ? 23.224 -1.797 -32.680 1.00 94.94 206 SER A CA 1
ATOM 1492 C C . SER A 1 206 ? 22.347 -1.634 -33.912 1.00 94.94 206 SER A C 1
ATOM 1494 O O . SER A 1 206 ? 21.129 -1.532 -33.789 1.00 94.94 206 SER A O 1
ATOM 1496 N N . ILE A 1 207 ? 22.927 -1.672 -35.112 1.00 94.12 207 ILE A N 1
ATOM 1497 C CA . ILE A 1 207 ? 22.160 -1.605 -36.366 1.00 94.12 207 ILE A CA 1
ATOM 1498 C C . ILE A 1 207 ? 21.112 -2.728 -36.473 1.00 94.12 207 ILE A C 1
ATOM 1500 O O . ILE A 1 207 ? 20.046 -2.542 -37.067 1.00 94.12 207 ILE A O 1
ATOM 1504 N N . SER A 1 208 ? 21.387 -3.881 -35.858 1.00 92.81 208 SER A N 1
ATOM 1505 C CA . SER A 1 208 ? 20.499 -5.045 -35.859 1.00 92.81 208 SER A CA 1
ATOM 1506 C C . SER A 1 208 ? 19.194 -4.795 -35.104 1.00 92.81 208 SER A C 1
ATOM 1508 O O . SER A 1 208 ? 18.167 -5.335 -35.504 1.00 92.81 208 SER A O 1
ATOM 1510 N N . ASP A 1 209 ? 19.196 -3.919 -34.093 1.00 93.56 209 ASP A N 1
ATOM 1511 C CA . ASP A 1 209 ? 17.995 -3.581 -33.313 1.00 93.56 209 ASP A CA 1
ATOM 1512 C C . ASP A 1 209 ? 16.980 -2.777 -34.139 1.00 93.56 209 ASP A C 1
ATOM 1514 O O . ASP A 1 209 ? 15.795 -2.706 -33.812 1.00 93.56 209 ASP A O 1
ATOM 1518 N N . PHE A 1 210 ? 17.441 -2.158 -35.229 1.00 93.75 210 PHE A N 1
ATOM 1519 C CA . PHE A 1 210 ? 16.628 -1.294 -36.073 1.00 93.75 210 PHE A CA 1
ATOM 1520 C C . PHE A 1 210 ? 16.163 -1.983 -37.346 1.00 93.75 210 PHE A C 1
ATOM 1522 O O . PHE A 1 210 ? 15.311 -1.409 -38.014 1.00 93.75 210 PHE A O 1
ATOM 1529 N N . LYS A 1 211 ? 16.675 -3.160 -37.724 1.00 94.75 211 LYS A N 1
ATOM 1530 C CA . LYS A 1 211 ? 16.252 -3.847 -38.955 1.00 94.75 211 LYS A CA 1
ATOM 1531 C C . LYS A 1 211 ? 14.906 -4.533 -38.749 1.00 94.75 211 LYS A C 1
ATOM 1533 O O . LYS A 1 211 ? 14.784 -5.440 -37.932 1.00 94.75 211 LYS A O 1
ATOM 1538 N N . ARG A 1 212 ? 13.890 -4.154 -39.531 1.00 93.81 212 ARG A N 1
ATOM 1539 C CA . ARG A 1 212 ? 12.596 -4.858 -39.509 1.00 93.81 212 ARG A CA 1
ATOM 1540 C C . ARG A 1 212 ? 12.624 -6.049 -40.473 1.00 93.81 212 ARG A C 1
ATOM 1542 O O . ARG A 1 212 ? 13.203 -5.918 -41.555 1.00 93.81 212 ARG A O 1
ATOM 1549 N N . PRO A 1 213 ? 11.972 -7.183 -40.154 1.00 92.06 213 PRO A N 1
ATOM 1550 C CA . PRO A 1 213 ? 11.994 -8.374 -41.009 1.00 92.06 213 PRO A CA 1
ATOM 1551 C C . PRO A 1 213 ? 11.516 -8.130 -42.446 1.00 92.06 213 PRO A C 1
ATOM 1553 O O . PRO A 1 213 ? 12.100 -8.664 -43.378 1.00 92.06 213 PRO A O 1
ATOM 1556 N N . ALA A 1 214 ? 10.506 -7.274 -42.630 1.00 93.38 214 ALA A N 1
ATOM 1557 C CA . ALA A 1 214 ? 9.920 -6.977 -43.940 1.00 93.38 214 ALA A CA 1
ATOM 1558 C C . ALA A 1 214 ? 10.763 -6.037 -44.826 1.00 93.38 214 ALA A C 1
ATOM 1560 O O . ALA A 1 214 ? 10.416 -5.816 -45.983 1.00 93.38 214 ALA A O 1
ATOM 1561 N N . GLU A 1 215 ? 11.835 -5.438 -44.301 1.00 92.00 215 GLU A N 1
ATOM 1562 C CA . GLU A 1 215 ? 12.644 -4.487 -45.070 1.00 92.00 215 GLU A CA 1
ATOM 1563 C C . GLU A 1 215 ? 13.610 -5.213 -46.018 1.00 92.00 215 GLU A C 1
ATOM 1565 O O . GLU A 1 215 ? 14.259 -6.173 -45.595 1.00 92.00 215 GLU A O 1
ATOM 1570 N N . PRO A 1 216 ? 13.753 -4.754 -47.272 1.00 89.19 216 PRO A N 1
ATOM 1571 C CA . PRO A 1 216 ? 14.605 -5.414 -48.261 1.00 89.19 216 PRO A CA 1
ATOM 1572 C C . PRO A 1 216 ? 16.106 -5.238 -47.981 1.00 89.19 216 PRO A C 1
ATOM 1574 O O . PRO A 1 216 ? 16.914 -6.043 -48.434 1.00 89.19 216 PRO A O 1
ATOM 1577 N N . ASP A 1 217 ? 16.489 -4.200 -47.236 1.00 91.31 217 ASP A N 1
ATOM 1578 C CA . ASP A 1 217 ? 17.873 -3.824 -46.954 1.00 91.31 217 ASP A CA 1
ATOM 1579 C C . ASP A 1 217 ? 17.987 -3.062 -45.612 1.00 91.31 217 ASP A C 1
ATOM 1581 O O . ASP A 1 217 ? 17.011 -2.915 -44.872 1.00 91.31 217 ASP A O 1
ATOM 1585 N N . TYR A 1 218 ? 19.186 -2.588 -45.270 1.00 92.62 218 TYR A N 1
ATOM 1586 C CA . TYR A 1 218 ? 19.455 -1.847 -44.033 1.00 92.62 218 TYR A CA 1
ATOM 1587 C C . TYR A 1 218 ? 19.303 -0.323 -44.165 1.00 92.62 218 TYR A C 1
ATOM 1589 O O . TYR A 1 218 ? 19.536 0.379 -43.181 1.00 92.62 218 TYR A O 1
ATOM 1597 N N . ALA A 1 219 ? 18.884 0.221 -45.316 1.00 88.06 219 ALA A N 1
ATOM 1598 C CA . ALA A 1 219 ? 18.755 1.673 -45.490 1.00 88.06 219 ALA A CA 1
ATOM 1599 C C . ALA A 1 219 ? 17.776 2.319 -44.481 1.00 88.06 219 ALA A C 1
ATOM 1601 O O . ALA A 1 219 ? 18.167 3.275 -43.801 1.00 88.06 219 ALA A O 1
ATOM 1602 N N . PRO A 1 220 ? 16.546 1.793 -44.277 1.00 89.00 220 PRO A N 1
ATOM 1603 C CA . PRO A 1 220 ? 15.613 2.358 -43.299 1.00 89.00 220 PRO A CA 1
ATOM 1604 C C . PRO A 1 220 ? 16.084 2.150 -41.855 1.00 89.00 220 PRO A C 1
ATOM 1606 O O . PRO A 1 220 ? 15.868 3.005 -40.995 1.00 89.00 220 PRO A O 1
ATOM 1609 N N . ALA A 1 221 ? 16.742 1.019 -41.582 1.00 92.25 221 ALA A N 1
ATOM 1610 C CA . ALA A 1 221 ? 17.305 0.706 -40.273 1.00 92.25 221 ALA A CA 1
ATOM 1611 C C . ALA A 1 221 ? 18.405 1.703 -39.890 1.00 92.25 221 ALA A C 1
ATOM 1613 O O . ALA A 1 221 ? 18.393 2.236 -38.782 1.00 92.25 221 ALA A O 1
ATOM 1614 N N . LEU A 1 222 ? 19.295 2.012 -40.835 1.00 88.06 222 LEU A N 1
ATOM 1615 C CA . LEU A 1 222 ? 20.380 2.967 -40.657 1.00 88.06 222 LEU A CA 1
ATOM 1616 C C . LEU A 1 222 ? 19.855 4.381 -40.400 1.00 88.06 222 LEU A C 1
ATOM 1618 O O . LEU A 1 222 ? 20.323 5.040 -39.477 1.00 88.06 222 LEU A O 1
ATOM 1622 N N . ALA A 1 223 ? 18.837 4.824 -41.144 1.00 85.06 223 ALA A N 1
ATOM 1623 C CA . ALA A 1 223 ? 18.202 6.120 -40.903 1.00 85.06 223 ALA A CA 1
ATOM 1624 C C . ALA A 1 223 ? 17.605 6.219 -39.486 1.00 85.06 223 ALA A C 1
ATOM 1626 O O . ALA A 1 223 ? 17.834 7.206 -38.786 1.00 85.06 223 ALA A O 1
ATOM 1627 N N . ARG A 1 224 ? 16.898 5.174 -39.023 1.00 88.44 224 ARG A N 1
ATOM 1628 C CA . ARG A 1 224 ? 16.338 5.137 -37.660 1.00 88.44 224 ARG A CA 1
ATOM 1629 C C . ARG A 1 224 ? 17.415 5.088 -36.575 1.00 88.44 224 ARG A C 1
ATOM 1631 O O . ARG A 1 224 ? 17.258 5.752 -35.556 1.00 88.44 224 ARG A O 1
ATOM 1638 N N . ALA A 1 225 ? 18.488 4.324 -36.784 1.00 90.38 225 ALA A N 1
ATOM 1639 C CA . ALA A 1 225 ? 19.596 4.235 -35.835 1.00 90.38 225 ALA A CA 1
ATOM 1640 C C . ALA A 1 225 ? 20.307 5.589 -35.692 1.00 90.38 225 ALA A C 1
ATOM 1642 O O . ALA A 1 225 ? 20.515 6.065 -34.578 1.00 90.38 225 ALA A O 1
ATOM 1643 N N . LEU A 1 226 ? 20.590 6.258 -36.813 1.00 84.81 226 LEU A N 1
ATOM 1644 C CA . LEU A 1 226 ? 21.218 7.581 -36.839 1.00 84.81 226 LEU A CA 1
ATOM 1645 C C . LEU A 1 226 ? 20.347 8.664 -36.186 1.00 84.81 226 LEU A C 1
ATOM 1647 O O . LEU A 1 226 ? 20.871 9.522 -35.479 1.00 84.81 226 LEU A O 1
ATOM 1651 N N . ALA A 1 227 ? 19.020 8.592 -36.338 1.00 84.06 227 ALA A N 1
ATOM 1652 C CA . ALA A 1 227 ? 18.088 9.515 -35.684 1.00 84.06 227 ALA A CA 1
ATOM 1653 C C . ALA A 1 227 ? 18.142 9.458 -34.143 1.00 84.06 227 ALA A C 1
ATOM 1655 O O . ALA A 1 227 ? 17.676 10.385 -33.484 1.00 84.06 227 ALA A O 1
ATOM 1656 N N . THR A 1 228 ? 18.733 8.410 -33.550 1.00 87.00 228 THR A N 1
ATOM 1657 C CA . THR A 1 228 ? 18.952 8.350 -32.094 1.00 87.00 228 THR A CA 1
ATOM 1658 C C . THR A 1 228 ? 20.068 9.274 -31.605 1.00 87.00 228 THR A C 1
ATOM 1660 O O . THR A 1 228 ? 20.168 9.493 -30.398 1.00 87.00 228 THR A O 1
ATOM 1663 N N . ASN A 1 229 ? 20.887 9.813 -32.519 1.00 85.00 229 ASN A N 1
ATOM 1664 C CA . ASN A 1 229 ? 22.062 10.636 -32.225 1.00 85.00 229 ASN A CA 1
ATOM 1665 C C . ASN A 1 229 ? 23.053 9.951 -31.259 1.00 85.00 229 ASN A C 1
ATOM 1667 O O . ASN A 1 229 ? 23.662 10.587 -30.399 1.00 85.00 229 ASN A O 1
ATOM 1671 N N . LYS A 1 230 ? 23.171 8.625 -31.379 1.00 88.81 230 LYS A N 1
ATOM 1672 C CA . LYS A 1 230 ? 24.126 7.787 -30.649 1.00 88.81 230 LYS A CA 1
ATOM 1673 C C . LYS A 1 230 ? 25.034 7.067 -31.630 1.00 88.81 230 LYS A C 1
ATOM 1675 O O . LYS A 1 230 ? 24.727 6.962 -32.816 1.00 88.81 230 LYS A O 1
ATOM 1680 N N . GLU A 1 231 ? 26.135 6.542 -31.113 1.00 90.62 231 GLU A N 1
ATOM 1681 C CA . GLU A 1 231 ? 27.016 5.675 -31.882 1.00 90.62 231 GLU A CA 1
ATOM 1682 C C . GLU A 1 231 ? 26.270 4.427 -32.372 1.00 90.62 231 GLU A C 1
ATOM 1684 O O . GLU A 1 231 ? 25.651 3.712 -31.575 1.00 90.62 231 GLU A O 1
ATOM 1689 N N . VAL A 1 232 ? 26.361 4.168 -33.678 1.00 92.75 232 VAL A N 1
ATOM 1690 C CA . VAL A 1 232 ? 25.762 3.010 -34.342 1.00 92.75 232 VAL A CA 1
ATOM 1691 C C . VAL A 1 232 ? 26.817 1.922 -34.520 1.00 92.75 232 VAL A C 1
ATOM 1693 O O . VAL A 1 232 ? 27.744 2.051 -35.320 1.00 92.75 232 VAL A O 1
ATOM 1696 N N . PHE A 1 233 ? 26.650 0.831 -33.785 1.00 94.81 233 PHE A N 1
ATOM 1697 C CA . PHE A 1 233 ? 27.498 -0.348 -33.842 1.00 94.81 233 PHE A CA 1
ATOM 1698 C C . PHE A 1 233 ? 26.990 -1.352 -34.885 1.00 94.81 233 PHE A C 1
ATOM 1700 O O . PHE A 1 233 ? 25.800 -1.668 -34.951 1.00 94.81 233 PHE A O 1
ATOM 1707 N N . PHE A 1 234 ? 27.916 -1.892 -35.671 1.00 93.94 234 PHE A N 1
ATOM 1708 C CA . PHE A 1 234 ? 27.703 -2.926 -36.674 1.00 93.94 234 PHE A CA 1
ATOM 1709 C C . PHE A 1 234 ? 28.403 -4.210 -36.213 1.00 93.94 234 PHE A C 1
ATOM 1711 O O . PHE A 1 234 ? 29.624 -4.322 -36.377 1.00 93.94 234 PHE A O 1
ATOM 1718 N N . PRO A 1 235 ? 27.664 -5.198 -35.676 1.00 95.94 235 PRO A N 1
ATOM 1719 C CA . PRO A 1 235 ? 28.210 -6.529 -35.398 1.00 95.94 235 PRO A CA 1
ATOM 1720 C C . PRO A 1 235 ? 28.859 -7.160 -36.639 1.00 95.94 235 PRO A C 1
ATOM 1722 O O . PRO A 1 235 ? 28.639 -6.694 -37.762 1.00 95.94 235 PRO A O 1
ATOM 1725 N N . ALA A 1 236 ? 29.627 -8.237 -36.483 1.00 94.19 236 ALA A N 1
ATOM 1726 C CA . ALA A 1 236 ? 30.137 -8.963 -37.648 1.00 94.19 236 ALA A CA 1
ATOM 1727 C C . ALA A 1 236 ? 28.984 -9.419 -38.566 1.00 94.19 236 ALA A C 1
ATOM 1729 O O . ALA A 1 236 ? 28.028 -10.052 -38.120 1.00 94.19 236 ALA A O 1
ATOM 1730 N N . GLY A 1 237 ? 29.069 -9.083 -39.852 1.00 92.94 237 GLY A N 1
ATOM 1731 C CA . GLY A 1 237 ? 28.015 -9.349 -40.820 1.00 92.94 237 GLY A CA 1
ATOM 1732 C C . GLY A 1 237 ? 28.052 -8.434 -42.039 1.00 92.94 237 GLY A C 1
ATOM 1733 O O . GLY A 1 237 ? 28.848 -7.491 -42.123 1.00 92.94 237 GLY A O 1
ATOM 1734 N N . ASP A 1 238 ? 27.146 -8.736 -42.967 1.00 91.44 238 ASP A N 1
ATOM 1735 C CA . ASP A 1 238 ? 26.945 -7.997 -44.210 1.00 91.44 238 ASP A CA 1
ATOM 1736 C C . ASP A 1 238 ? 25.654 -7.200 -44.141 1.00 91.44 238 ASP A C 1
ATOM 1738 O O . ASP A 1 238 ? 24.570 -7.751 -43.951 1.00 91.44 238 ASP A O 1
ATOM 1742 N N . TYR A 1 239 ? 25.776 -5.897 -44.345 1.00 91.19 239 TYR A N 1
ATOM 1743 C CA . TYR A 1 239 ? 24.687 -4.941 -44.236 1.00 91.19 239 TYR A CA 1
ATOM 1744 C C . TYR A 1 239 ? 24.463 -4.300 -45.604 1.00 91.19 239 TYR A C 1
ATOM 1746 O O . TYR A 1 239 ? 25.056 -3.255 -45.893 1.00 91.19 239 TYR A O 1
ATOM 1754 N N . PRO A 1 240 ? 23.670 -4.928 -46.493 1.00 88.62 240 PRO A N 1
ATOM 1755 C CA . PRO A 1 240 ? 23.311 -4.319 -47.762 1.00 88.62 240 PRO A CA 1
ATOM 1756 C C . PRO A 1 240 ? 22.495 -3.051 -47.524 1.00 88.62 240 PRO A C 1
ATOM 1758 O O . PRO A 1 240 ? 21.527 -3.061 -46.767 1.00 88.62 240 PRO A O 1
ATOM 1761 N N . VAL A 1 241 ? 22.891 -1.961 -48.174 1.00 85.00 241 VAL A N 1
ATOM 1762 C CA . VAL A 1 241 ? 22.217 -0.662 -48.143 1.00 85.00 241 VAL A CA 1
ATOM 1763 C C . VAL A 1 241 ? 22.081 -0.174 -49.581 1.00 85.00 241 VAL A C 1
ATOM 1765 O O . VAL A 1 241 ? 23.078 0.105 -50.243 1.00 85.00 241 VAL A O 1
ATOM 1768 N N . ALA A 1 242 ? 20.862 -0.105 -50.099 1.00 82.06 242 ALA A N 1
ATOM 1769 C CA . ALA A 1 242 ? 20.579 0.355 -51.453 1.00 82.06 242 ALA A CA 1
ATOM 1770 C C . ALA A 1 242 ? 20.536 1.883 -51.516 1.00 82.06 242 ALA A C 1
ATOM 1772 O O . ALA A 1 242 ? 21.079 2.482 -52.439 1.00 82.06 242 ALA A O 1
ATOM 1773 N N . THR A 1 243 ? 19.964 2.531 -50.503 1.00 79.31 243 THR A N 1
ATOM 1774 C CA . THR A 1 243 ? 19.898 3.995 -50.440 1.00 79.31 243 THR A CA 1
ATOM 1775 C C . THR A 1 243 ? 20.729 4.503 -49.277 1.00 79.31 243 THR A C 1
ATOM 1777 O O . THR A 1 243 ? 20.479 4.174 -48.120 1.00 79.31 243 THR A O 1
ATOM 1780 N N . GLY A 1 244 ? 21.731 5.316 -49.598 1.00 70.25 244 GLY A N 1
ATOM 1781 C CA . GLY A 1 244 ? 22.536 5.999 -48.603 1.00 70.25 244 GLY A CA 1
ATOM 1782 C C . GLY A 1 244 ? 21.702 6.967 -47.755 1.00 70.25 244 GLY A C 1
ATOM 1783 O O . GLY A 1 244 ? 20.791 7.593 -48.305 1.00 70.25 244 GLY A O 1
ATOM 1784 N N . PRO A 1 245 ? 21.969 7.112 -46.445 1.00 72.31 245 PRO A N 1
ATOM 1785 C CA . PRO A 1 245 ? 21.291 8.115 -45.633 1.00 72.31 245 PRO A CA 1
ATOM 1786 C C . PRO A 1 245 ? 21.443 9.537 -46.215 1.00 72.31 245 PRO A C 1
ATOM 1788 O O . PRO A 1 245 ? 22.420 9.876 -46.891 1.00 72.31 245 PRO A O 1
ATOM 1791 N N . ASP A 1 246 ? 20.437 10.374 -45.972 1.00 73.69 246 ASP A N 1
ATOM 1792 C CA . ASP A 1 246 ? 20.413 11.786 -46.357 1.00 73.69 246 ASP A CA 1
ATOM 1793 C C . ASP A 1 246 ? 20.073 12.611 -45.117 1.00 73.69 246 ASP A C 1
ATOM 1795 O O . ASP A 1 246 ? 19.007 12.466 -44.522 1.00 73.69 246 ASP A O 1
ATOM 1799 N N . TRP A 1 247 ? 21.008 13.458 -44.700 1.00 72.25 247 TRP A N 1
ATOM 1800 C CA . TRP A 1 247 ? 20.950 14.155 -43.425 1.00 72.25 247 TRP A CA 1
ATOM 1801 C C . TRP A 1 247 ? 19.900 15.262 -43.431 1.00 72.25 247 TRP A C 1
ATOM 1803 O O . TRP A 1 247 ? 19.260 15.514 -42.408 1.00 72.25 247 TRP A O 1
ATOM 1813 N N . ALA A 1 248 ? 19.677 15.892 -44.587 1.00 68.25 248 ALA A N 1
ATOM 1814 C CA . ALA A 1 248 ? 18.596 16.853 -44.747 1.00 68.25 248 ALA A CA 1
ATOM 1815 C C . ALA A 1 248 ? 17.238 16.144 -44.655 1.00 68.25 248 ALA A C 1
ATOM 1817 O O . ALA A 1 248 ? 16.331 16.639 -43.984 1.00 68.25 248 ALA A O 1
ATOM 1818 N N . ALA A 1 249 ? 17.126 14.952 -45.251 1.00 69.06 249 ALA A N 1
ATOM 1819 C CA . ALA A 1 249 ? 15.919 14.136 -45.165 1.00 69.06 249 ALA A CA 1
ATOM 1820 C C . ALA A 1 249 ? 15.661 13.613 -43.741 1.00 69.06 249 ALA A C 1
ATOM 1822 O O . ALA A 1 249 ? 14.524 13.657 -43.276 1.00 69.06 249 ALA A O 1
ATOM 1823 N N . ILE A 1 250 ? 16.698 13.179 -43.015 1.00 69.88 250 ILE A N 1
ATOM 1824 C CA . ILE A 1 250 ? 16.569 12.714 -41.624 1.00 69.88 250 ILE A CA 1
ATOM 1825 C C . ILE A 1 250 ? 16.119 13.861 -40.708 1.00 69.88 250 ILE A C 1
ATOM 1827 O O . ILE A 1 250 ? 15.176 13.683 -39.935 1.00 69.88 250 ILE A O 1
ATOM 1831 N N . LYS A 1 251 ? 16.715 15.057 -40.836 1.00 72.12 251 LYS A N 1
ATOM 1832 C CA . LYS A 1 251 ? 16.267 16.249 -40.097 1.00 72.12 251 LYS A CA 1
ATOM 1833 C C . LYS A 1 251 ? 14.806 16.580 -40.406 1.00 72.12 251 LYS A C 1
ATOM 1835 O O . LYS A 1 251 ? 14.037 16.839 -39.485 1.00 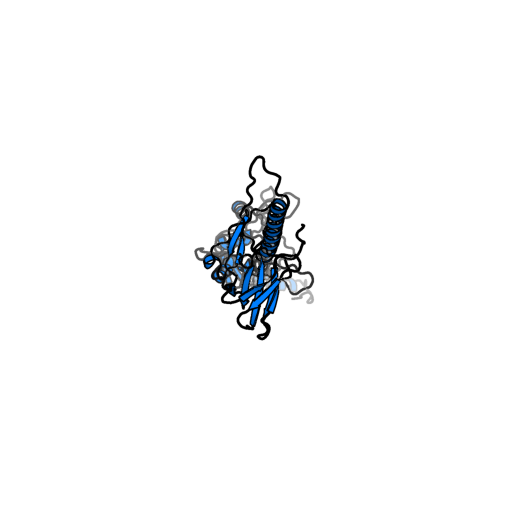72.12 251 LYS A O 1
ATOM 1840 N N . ALA A 1 252 ? 14.417 16.563 -41.681 1.00 70.94 252 ALA A N 1
ATOM 1841 C CA . ALA A 1 252 ? 13.048 16.863 -42.095 1.00 70.94 252 ALA A CA 1
ATOM 1842 C C . ALA A 1 252 ? 12.029 15.838 -41.565 1.00 70.94 252 ALA A C 1
ATOM 1844 O O . ALA A 1 252 ? 10.931 16.220 -41.172 1.00 70.94 252 ALA A O 1
ATOM 1845 N N . ALA A 1 253 ? 12.392 14.553 -41.526 1.00 68.81 253 ALA A N 1
ATOM 1846 C CA . ALA A 1 253 ? 11.503 13.475 -41.100 1.00 68.81 253 ALA A CA 1
ATOM 1847 C C . ALA A 1 253 ? 11.382 13.337 -39.572 1.00 68.81 253 ALA A C 1
ATOM 1849 O O . ALA A 1 253 ? 10.336 12.918 -39.080 1.00 68.81 253 ALA A O 1
ATOM 1850 N N . HIS A 1 254 ? 12.441 13.661 -38.823 1.00 69.50 254 HIS A N 1
ATOM 1851 C CA . HIS A 1 254 ? 12.521 13.367 -37.386 1.00 69.50 254 HIS A CA 1
ATOM 1852 C C . HIS A 1 254 ? 12.697 14.602 -36.495 1.00 69.50 254 HIS A C 1
ATOM 1854 O O . HIS A 1 254 ? 12.626 14.476 -35.277 1.00 69.50 254 HIS A O 1
ATOM 1860 N N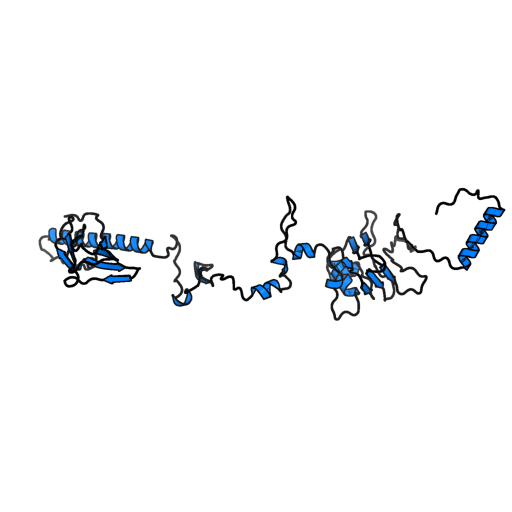 . GLY A 1 255 ? 12.944 15.786 -37.066 1.00 70.12 255 GLY A N 1
ATOM 1861 C CA . GLY A 1 255 ? 13.181 17.025 -36.313 1.00 70.12 255 GLY A CA 1
ATOM 1862 C C . GLY A 1 255 ? 14.507 17.057 -35.542 1.00 70.12 255 GLY A C 1
ATOM 1863 O O . GLY A 1 255 ? 14.767 18.017 -34.821 1.00 70.12 255 GLY A O 1
ATOM 1864 N N . VAL A 1 256 ? 15.348 16.028 -35.689 1.00 68.44 256 VAL A N 1
ATOM 1865 C CA . VAL A 1 256 ? 16.627 15.875 -34.985 1.00 68.44 256 VAL A CA 1
ATOM 1866 C C . VAL A 1 256 ? 17.773 16.266 -35.914 1.00 68.44 256 VAL A C 1
ATOM 1868 O O . VAL A 1 256 ? 17.911 15.723 -37.011 1.00 68.44 256 VAL A O 1
ATOM 1871 N N . GLU A 1 257 ? 18.614 17.199 -35.470 1.00 71.94 257 GLU A N 1
ATOM 1872 C CA . GLU A 1 257 ? 19.912 17.445 -36.101 1.00 71.94 257 GLU A CA 1
ATOM 1873 C C . GLU A 1 257 ? 20.927 16.409 -35.610 1.00 71.94 257 GLU A C 1
ATOM 1875 O O . GLU A 1 257 ? 21.030 16.159 -34.411 1.00 71.94 257 GLU A O 1
ATOM 1880 N N . ILE A 1 258 ? 21.684 15.818 -36.539 1.00 69.81 258 ILE A N 1
ATOM 1881 C CA . ILE A 1 258 ? 22.748 14.853 -36.235 1.00 69.81 258 ILE A CA 1
ATOM 1882 C C . ILE A 1 258 ? 24.092 15.553 -36.480 1.00 69.81 258 ILE A C 1
ATOM 1884 O O . ILE A 1 258 ? 24.568 15.573 -37.619 1.00 69.81 258 ILE A O 1
ATOM 1888 N N . PRO A 1 259 ? 24.690 16.180 -35.451 1.00 64.62 259 PRO A N 1
ATOM 1889 C CA . PRO A 1 259 ? 25.939 16.926 -35.595 1.00 64.62 259 PRO A CA 1
ATOM 1890 C C . PRO A 1 259 ? 27.163 16.009 -35.718 1.00 64.62 259 PRO A C 1
ATOM 1892 O O . PRO A 1 259 ? 28.179 16.406 -36.286 1.00 64.62 259 PRO A O 1
ATOM 1895 N N . VAL A 1 260 ? 27.088 14.782 -35.191 1.00 68.19 260 VAL A N 1
ATOM 1896 C CA . VAL A 1 260 ? 28.180 13.806 -35.237 1.00 68.19 260 VAL A CA 1
ATOM 1897 C C . VAL A 1 260 ? 27.625 12.444 -35.628 1.00 68.19 260 VAL A C 1
ATOM 1899 O O . VAL A 1 260 ? 26.699 11.931 -35.009 1.00 68.19 260 VAL A O 1
ATOM 1902 N N . VAL A 1 261 ? 28.219 11.846 -36.651 1.00 75.81 261 VAL A N 1
ATOM 1903 C CA . VAL A 1 261 ? 27.926 10.497 -37.120 1.00 75.81 261 VAL A CA 1
ATOM 1904 C C . VAL A 1 261 ? 29.034 9.594 -36.609 1.00 75.81 261 VAL A C 1
ATOM 1906 O O . VAL A 1 261 ? 30.182 9.759 -37.009 1.00 75.81 261 VAL A O 1
ATOM 1909 N N . GLN A 1 262 ? 28.708 8.647 -35.735 1.00 83.19 262 GLN A N 1
ATOM 1910 C CA . GLN A 1 262 ? 29.670 7.660 -35.245 1.00 83.19 262 GLN A CA 1
ATOM 1911 C C . GLN A 1 262 ? 29.206 6.265 -35.642 1.00 83.19 262 GLN A C 1
ATOM 1913 O O . GLN A 1 262 ? 28.140 5.815 -35.220 1.00 83.19 262 GLN A O 1
ATOM 1918 N N . LEU A 1 263 ? 30.002 5.605 -36.473 1.00 87.38 263 LEU A N 1
ATOM 1919 C CA . LEU A 1 263 ? 29.794 4.238 -36.924 1.00 87.38 263 LEU A CA 1
ATOM 1920 C C . LEU A 1 263 ? 30.959 3.391 -36.416 1.00 87.38 263 LEU A C 1
ATOM 1922 O O . LEU A 1 263 ? 32.116 3.772 -36.588 1.00 87.38 263 LEU A O 1
ATOM 1926 N N . SER A 1 264 ? 30.678 2.235 -35.829 1.00 88.81 264 SER A N 1
ATOM 1927 C CA . SER A 1 264 ? 31.724 1.317 -35.370 1.00 88.81 264 SER A CA 1
ATOM 1928 C C . SER A 1 264 ? 31.437 -0.126 -35.751 1.00 88.81 264 SER A C 1
ATOM 1930 O O . SER A 1 264 ? 30.283 -0.511 -35.919 1.00 88.81 264 SER A O 1
ATOM 1932 N N . GLY A 1 265 ? 32.474 -0.945 -35.887 1.00 89.94 265 GLY A N 1
ATOM 1933 C CA . GLY A 1 265 ? 32.337 -2.374 -36.161 1.00 89.94 265 GLY A CA 1
ATOM 1934 C C . GLY A 1 265 ? 33.384 -3.234 -35.459 1.00 89.94 265 GLY A C 1
ATOM 1935 O O . GLY A 1 265 ? 34.203 -2.748 -34.685 1.00 89.94 265 GLY A O 1
ATOM 1936 N N . GLU A 1 266 ? 33.354 -4.539 -35.728 1.00 88.62 266 GLU A N 1
ATOM 1937 C CA . GLU A 1 266 ? 34.253 -5.537 -35.126 1.00 88.62 266 GLU A CA 1
ATOM 1938 C C . GLU A 1 266 ? 35.579 -5.726 -35.884 1.00 88.62 266 GLU A C 1
ATOM 1940 O O . GLU A 1 266 ? 36.346 -6.647 -35.600 1.00 88.62 266 GLU A O 1
ATOM 1945 N N . GLY A 1 267 ? 35.849 -4.897 -36.888 1.00 77.00 267 GLY A N 1
ATOM 1946 C CA . GLY A 1 267 ? 37.080 -4.899 -37.667 1.00 77.00 267 GLY A CA 1
ATOM 1947 C C . GLY A 1 267 ? 36.859 -4.959 -39.178 1.00 77.00 267 GLY A C 1
ATOM 1948 O O . GLY A 1 267 ? 35.806 -5.356 -39.695 1.00 77.00 267 GLY A O 1
ATOM 1949 N N . ARG A 1 268 ? 37.915 -4.589 -39.913 1.00 74.75 268 ARG A N 1
ATOM 1950 C CA . ARG A 1 268 ? 37.961 -4.628 -41.381 1.00 74.75 268 ARG A CA 1
ATOM 1951 C C . ARG A 1 268 ? 37.612 -6.032 -41.891 1.00 74.75 268 ARG A C 1
ATOM 1953 O O . ARG A 1 268 ? 38.189 -7.021 -41.454 1.00 74.75 268 ARG A O 1
ATOM 1960 N N . GLY A 1 269 ? 36.673 -6.116 -42.831 1.00 72.88 269 GLY A N 1
ATOM 1961 C CA . GLY A 1 269 ? 36.213 -7.368 -43.434 1.00 72.88 269 GLY A CA 1
ATOM 1962 C C . GLY A 1 269 ? 35.235 -8.191 -42.588 1.00 72.88 269 GLY A C 1
ATOM 1963 O O . GLY A 1 269 ? 34.623 -9.096 -43.145 1.00 72.88 269 GLY A O 1
ATOM 1964 N N . ARG A 1 270 ? 35.045 -7.872 -41.297 1.00 82.25 270 ARG A N 1
ATOM 1965 C CA . ARG A 1 270 ? 34.065 -8.535 -40.417 1.00 82.25 270 ARG A CA 1
ATOM 1966 C C . ARG A 1 270 ? 32.728 -7.811 -40.419 1.00 82.25 270 ARG A C 1
ATOM 1968 O O . ARG A 1 270 ? 31.704 -8.443 -40.636 1.00 82.25 270 ARG A O 1
ATOM 1975 N N . SER A 1 271 ? 32.748 -6.495 -40.227 1.00 86.19 271 SER A N 1
ATOM 1976 C CA . SER A 1 271 ? 31.559 -5.643 -40.319 1.00 86.19 271 SER A CA 1
ATOM 1977 C C . SER A 1 271 ? 31.573 -4.929 -41.668 1.00 86.19 271 SER A C 1
ATOM 1979 O O . SER A 1 271 ? 32.391 -4.033 -41.891 1.00 86.19 271 SER A O 1
ATOM 1981 N N . ARG A 1 272 ? 30.720 -5.361 -42.604 1.00 82.25 272 ARG A N 1
ATOM 1982 C CA . ARG A 1 272 ? 30.731 -4.904 -44.001 1.00 82.25 272 ARG A CA 1
ATOM 1983 C C . ARG A 1 272 ? 29.415 -4.229 -44.362 1.00 82.25 272 ARG A C 1
ATOM 1985 O O . ARG A 1 272 ? 28.386 -4.883 -44.470 1.00 82.25 272 ARG A O 1
ATOM 1992 N N . ILE A 1 273 ? 29.451 -2.927 -44.608 1.00 84.56 273 ILE A N 1
ATOM 1993 C CA . ILE A 1 273 ? 28.329 -2.201 -45.203 1.00 84.56 273 ILE A CA 1
ATOM 1994 C C . ILE A 1 273 ? 28.491 -2.289 -46.719 1.00 84.56 273 ILE A C 1
ATOM 1996 O O . ILE A 1 273 ? 29.476 -1.800 -47.277 1.00 84.56 273 ILE A O 1
ATOM 2000 N N . LEU A 1 274 ? 27.532 -2.942 -47.370 1.00 82.06 274 LEU A N 1
ATOM 2001 C CA . LEU A 1 274 ? 27.530 -3.174 -48.808 1.00 82.06 274 LEU A CA 1
ATOM 2002 C C . LEU A 1 274 ? 26.589 -2.160 -49.457 1.00 82.06 274 LEU A C 1
ATOM 2004 O O . LEU A 1 274 ? 25.372 -2.337 -49.454 1.00 82.06 274 LEU A O 1
ATOM 2008 N N . PHE A 1 275 ? 27.134 -1.079 -50.004 1.00 79.62 275 PHE A N 1
ATOM 2009 C CA . PHE A 1 275 ? 26.333 -0.132 -50.762 1.00 79.62 275 PHE A CA 1
ATOM 2010 C C . PHE A 1 275 ? 25.984 -0.743 -52.122 1.00 79.62 275 PHE A C 1
ATOM 2012 O O . PHE A 1 275 ? 26.872 -0.983 -52.938 1.00 79.62 275 PHE A O 1
ATOM 2019 N N . THR A 1 276 ? 24.698 -1.031 -52.332 1.00 74.00 276 THR A N 1
ATOM 2020 C CA . THR A 1 276 ? 24.182 -1.777 -53.495 1.00 74.00 276 THR A CA 1
ATOM 2021 C C . THR A 1 276 ? 23.452 -0.903 -54.512 1.00 74.00 276 THR A C 1
ATOM 2023 O O . THR A 1 276 ? 23.213 -1.352 -55.632 1.00 74.00 276 THR A O 1
ATOM 2026 N N . GLY A 1 277 ? 23.107 0.336 -54.155 1.00 67.44 277 GLY A N 1
ATOM 2027 C CA . GLY A 1 277 ? 22.423 1.254 -55.061 1.00 67.44 277 GLY A CA 1
ATOM 2028 C C . GLY A 1 277 ? 23.356 2.139 -55.876 1.00 67.44 277 GLY A C 1
ATOM 2029 O O . GLY A 1 277 ? 24.581 2.014 -55.857 1.00 67.44 277 GLY A O 1
ATOM 2030 N N . ALA A 1 278 ? 22.744 3.053 -56.624 1.00 65.88 278 ALA A N 1
ATOM 2031 C CA . ALA A 1 278 ? 23.449 4.036 -57.432 1.00 65.88 278 ALA A CA 1
ATOM 2032 C C . ALA A 1 278 ? 23.717 5.328 -56.641 1.00 65.88 278 ALA A C 1
ATOM 2034 O O . ALA A 1 278 ? 22.907 5.754 -55.818 1.00 65.88 278 ALA A O 1
ATOM 2035 N N . GLY A 1 279 ? 24.830 6.000 -56.945 1.00 64.50 279 GLY A N 1
ATOM 2036 C CA . GLY A 1 279 ? 25.143 7.332 -56.420 1.00 64.50 279 GLY A CA 1
ATOM 2037 C C . GLY A 1 279 ? 26.002 7.328 -55.154 1.00 64.50 279 GLY A C 1
ATOM 2038 O O . GLY A 1 279 ? 26.930 6.534 -55.022 1.00 64.50 279 GLY A O 1
ATOM 2039 N N . THR A 1 280 ? 25.733 8.277 -54.257 1.00 65.06 280 THR A N 1
ATOM 2040 C CA . THR A 1 280 ? 26.525 8.516 -53.042 1.00 65.06 280 THR A CA 1
ATOM 2041 C C . THR A 1 280 ? 25.916 7.811 -51.833 1.00 65.06 280 THR A C 1
ATOM 2043 O O . THR A 1 280 ? 24.733 7.997 -51.551 1.00 65.06 280 THR A O 1
ATOM 2046 N N . PHE A 1 281 ? 26.743 7.085 -51.075 1.00 64.62 281 PHE A N 1
ATOM 2047 C CA . PHE A 1 281 ? 26.326 6.403 -49.846 1.00 64.62 281 PHE A CA 1
ATOM 2048 C C . PHE A 1 281 ? 26.065 7.347 -48.652 1.00 64.62 281 PHE A C 1
ATOM 2050 O O . PHE A 1 281 ? 25.130 7.121 -47.898 1.00 64.62 281 PHE A O 1
ATOM 2057 N N . LEU A 1 282 ? 26.848 8.412 -48.460 1.00 68.38 282 LEU A N 1
ATOM 2058 C CA . LEU A 1 282 ? 26.637 9.384 -47.374 1.00 68.38 282 LEU A CA 1
ATOM 2059 C C . LEU A 1 282 ? 26.422 10.776 -47.966 1.00 68.38 282 LEU A C 1
ATOM 2061 O O . LEU A 1 282 ? 27.302 11.271 -48.664 1.00 68.38 282 LEU A O 1
ATOM 2065 N N . LYS A 1 283 ? 25.279 11.415 -47.698 1.00 67.19 283 LYS A N 1
ATOM 2066 C CA . LYS A 1 283 ? 24.978 12.775 -48.175 1.00 67.19 283 LYS A CA 1
ATOM 2067 C C . LYS A 1 283 ? 24.910 13.757 -47.004 1.00 67.19 283 LYS A C 1
ATOM 2069 O O . LYS A 1 283 ? 23.972 13.714 -46.216 1.00 67.19 283 LYS A O 1
ATOM 2074 N N . GLY A 1 284 ? 25.896 14.646 -46.897 1.00 60.62 284 GLY A N 1
ATOM 2075 C CA . GLY A 1 284 ? 25.954 15.653 -45.830 1.00 60.62 284 GLY A CA 1
ATOM 2076 C C . GLY A 1 284 ? 24.824 16.689 -45.899 1.00 60.62 284 GLY A C 1
ATOM 2077 O O . GLY A 1 284 ? 24.265 16.952 -46.964 1.00 60.62 284 GLY A O 1
ATOM 2078 N N . GLY A 1 285 ? 24.500 17.293 -44.752 1.00 56.53 285 GLY A N 1
ATOM 2079 C CA . GLY A 1 285 ? 23.438 18.291 -44.622 1.00 56.53 285 GLY A CA 1
ATOM 2080 C C . GLY A 1 285 ? 23.972 19.687 -44.290 1.00 56.53 285 GLY A C 1
ATOM 2081 O O . GLY A 1 285 ? 24.263 19.958 -43.131 1.00 56.53 285 GLY A O 1
ATOM 2082 N N . ARG A 1 286 ? 23.971 20.575 -45.297 1.00 51.41 286 ARG A N 1
ATOM 2083 C CA . ARG A 1 286 ? 24.148 22.050 -45.262 1.00 51.41 286 ARG A CA 1
ATOM 2084 C C . ARG A 1 286 ? 25.533 22.609 -45.649 1.00 51.41 286 ARG A C 1
ATOM 2086 O O . ARG A 1 286 ? 26.565 22.233 -45.110 1.00 51.41 286 ARG A O 1
ATOM 2093 N N . THR A 1 287 ? 25.495 23.608 -46.536 1.00 45.09 287 THR A N 1
ATOM 2094 C CA . THR A 1 287 ? 26.564 24.563 -46.883 1.00 45.09 287 THR A CA 1
ATOM 2095 C C . THR A 1 287 ? 26.830 25.521 -45.712 1.00 45.09 287 THR A C 1
ATOM 2097 O O . THR A 1 287 ? 25.895 26.168 -45.234 1.00 45.09 287 THR A O 1
ATOM 2100 N N . VAL A 1 288 ? 28.073 25.636 -45.232 1.00 44.81 288 VAL A N 1
ATOM 2101 C CA . VAL A 1 288 ? 28.410 26.518 -44.096 1.00 44.81 288 VAL A CA 1
ATOM 2102 C C . VAL A 1 288 ? 28.846 27.914 -44.573 1.00 44.81 288 VAL A C 1
ATOM 2104 O O . VAL A 1 288 ? 29.672 28.039 -45.471 1.00 44.81 288 VAL A O 1
ATOM 2107 N N . THR A 1 289 ? 28.314 28.965 -43.942 1.00 44.88 289 THR A N 1
ATOM 2108 C CA . THR A 1 289 ? 28.909 30.318 -43.855 1.00 44.88 289 THR A CA 1
ATOM 2109 C C . THR A 1 289 ? 30.173 30.316 -42.963 1.00 44.88 289 THR A C 1
ATOM 2111 O O . THR A 1 289 ? 30.360 29.357 -42.224 1.00 44.88 289 THR A O 1
ATOM 2114 N N . PRO A 1 290 ? 31.040 31.354 -42.961 1.00 44.47 290 PRO A N 1
ATOM 2115 C CA . PRO A 1 290 ? 32.476 31.254 -42.611 1.00 44.47 290 PRO A CA 1
ATOM 2116 C C . PRO A 1 290 ? 32.893 30.884 -41.164 1.00 44.47 290 PRO A C 1
ATOM 2118 O O . PRO A 1 290 ? 34.045 31.112 -40.812 1.00 44.47 290 PRO A O 1
ATOM 2121 N N . ALA A 1 291 ? 32.016 30.360 -40.301 1.00 40.75 291 ALA A N 1
ATOM 2122 C CA . ALA A 1 291 ? 32.241 30.289 -38.850 1.00 40.75 291 ALA A CA 1
ATOM 2123 C C . ALA A 1 291 ? 31.993 28.909 -38.188 1.00 40.75 291 ALA A C 1
ATOM 2125 O O . ALA A 1 291 ? 31.516 28.863 -37.057 1.00 40.75 291 ALA A O 1
ATOM 2126 N N . GLY A 1 292 ? 32.321 27.783 -38.838 1.00 45.88 292 GLY A N 1
ATOM 2127 C CA . GLY A 1 292 ? 32.428 26.478 -38.149 1.00 45.88 292 GLY A CA 1
ATOM 2128 C C . GLY A 1 292 ? 32.124 25.234 -38.994 1.00 45.88 292 GLY A C 1
ATOM 2129 O O . GLY A 1 292 ? 31.543 25.327 -40.069 1.00 45.88 292 GLY A O 1
ATOM 2130 N N . TYR A 1 293 ? 32.502 24.046 -38.506 1.00 45.22 293 TYR A N 1
ATOM 2131 C CA . TYR A 1 293 ? 32.133 22.762 -39.122 1.00 45.22 293 TYR A CA 1
ATOM 2132 C C . TYR A 1 293 ? 30.709 22.362 -38.704 1.00 45.22 293 TYR A C 1
ATOM 2134 O O . TYR A 1 293 ? 30.406 22.341 -37.515 1.00 45.22 293 TYR A O 1
ATOM 2142 N N . ALA A 1 294 ? 29.835 22.029 -39.662 1.00 55.00 294 ALA A N 1
ATOM 2143 C CA . ALA A 1 294 ? 28.438 21.687 -39.371 1.00 55.00 294 ALA A CA 1
ATOM 2144 C C . ALA A 1 294 ? 28.218 20.217 -38.959 1.00 55.00 294 ALA A C 1
ATOM 2146 O O . ALA A 1 294 ? 27.244 19.940 -38.261 1.00 55.00 294 ALA A O 1
ATOM 2147 N N . GLN A 1 295 ? 29.070 19.278 -39.403 1.00 61.38 295 GLN A N 1
ATOM 2148 C CA . GLN A 1 295 ? 28.901 17.833 -39.171 1.00 61.38 295 GLN A CA 1
ATOM 2149 C C . GLN A 1 295 ? 30.248 17.089 -39.152 1.00 61.38 295 GLN A C 1
ATOM 2151 O O . GLN A 1 295 ? 31.099 17.339 -40.009 1.00 61.38 295 GLN A O 1
ATOM 2156 N N . SER A 1 296 ? 30.422 16.131 -38.236 1.00 65.62 296 SER A N 1
ATOM 2157 C CA . SER A 1 296 ? 31.598 15.241 -38.159 1.00 65.62 296 SER A CA 1
ATOM 2158 C C . SER A 1 296 ? 31.220 13.778 -38.414 1.00 65.62 296 SER A C 1
ATOM 2160 O O . SER A 1 296 ? 30.186 13.326 -37.927 1.00 65.62 296 SER A O 1
ATOM 2162 N N . LEU A 1 297 ? 32.053 13.033 -39.148 1.00 72.88 297 LEU A N 1
ATOM 2163 C CA . LEU A 1 297 ? 31.902 11.594 -39.386 1.00 72.88 297 LEU A CA 1
ATOM 2164 C C . LEU A 1 297 ? 33.092 10.843 -38.791 1.00 72.88 297 LEU A C 1
ATOM 2166 O O . LEU A 1 297 ? 34.239 11.094 -39.148 1.00 72.88 297 LEU A O 1
ATOM 2170 N N . VAL A 1 298 ? 32.797 9.871 -37.936 1.00 75.38 298 VAL A N 1
ATOM 2171 C CA . VAL A 1 298 ? 33.749 8.919 -37.373 1.00 75.38 298 VAL A CA 1
ATOM 2172 C C . VAL A 1 298 ? 33.293 7.523 -37.772 1.00 75.38 298 VAL A C 1
ATOM 2174 O O . VAL A 1 298 ? 32.166 7.127 -37.479 1.00 75.38 298 VAL A O 1
ATOM 2177 N N . ALA A 1 299 ? 34.162 6.783 -38.453 1.00 80.56 299 ALA A N 1
ATOM 2178 C CA . ALA A 1 299 ? 33.939 5.389 -38.804 1.00 80.56 299 ALA A CA 1
ATOM 2179 C C . ALA A 1 299 ? 35.136 4.565 -38.327 1.00 80.56 299 ALA A C 1
ATOM 2181 O O . ALA A 1 299 ? 36.251 4.784 -38.796 1.00 80.56 299 ALA A O 1
ATOM 2182 N N . ASP A 1 300 ? 34.903 3.635 -37.405 1.00 80.31 300 ASP A N 1
ATOM 2183 C CA . ASP A 1 300 ? 35.944 2.780 -36.831 1.00 80.31 300 ASP A CA 1
ATOM 2184 C C . ASP A 1 300 ? 35.611 1.293 -37.006 1.00 80.31 300 ASP A C 1
ATOM 2186 O O . ASP A 1 300 ? 34.452 0.888 -36.985 1.00 80.31 300 ASP A O 1
ATOM 2190 N N . GLY A 1 301 ? 36.625 0.455 -37.212 1.00 77.62 301 GLY A N 1
ATOM 2191 C CA . GLY A 1 301 ? 36.446 -0.999 -37.232 1.00 77.62 301 GLY A CA 1
ATOM 2192 C C . GLY A 1 301 ? 35.436 -1.540 -38.259 1.00 77.62 301 GLY A C 1
ATOM 2193 O O . GLY A 1 301 ? 34.858 -2.597 -38.032 1.00 77.62 301 GLY A O 1
ATOM 2194 N N . LEU A 1 302 ? 35.193 -0.868 -39.388 1.00 79.19 302 LEU A N 1
ATOM 2195 C CA . LEU A 1 302 ? 34.195 -1.303 -40.377 1.00 79.19 302 LEU A CA 1
ATOM 2196 C C . LEU A 1 302 ? 34.678 -1.159 -41.822 1.00 79.19 302 LEU A C 1
ATOM 2198 O O . LEU A 1 302 ? 35.630 -0.444 -42.123 1.00 79.19 302 LEU A O 1
ATOM 2202 N N . SER A 1 303 ? 34.036 -1.882 -42.738 1.00 74.06 303 SER A N 1
ATOM 2203 C CA . SER A 1 303 ? 34.301 -1.822 -44.178 1.00 74.06 303 SER A CA 1
ATOM 2204 C C . SER A 1 303 ? 33.112 -1.232 -44.921 1.00 74.06 303 SER A C 1
ATOM 2206 O O . SER A 1 303 ? 32.015 -1.778 -44.860 1.00 74.06 303 SER A O 1
ATOM 2208 N N . LEU A 1 304 ? 33.350 -0.147 -45.657 1.00 77.31 304 LEU A N 1
ATOM 2209 C CA . LEU A 1 304 ? 32.390 0.435 -46.593 1.00 77.31 304 LEU A CA 1
ATOM 2210 C C . LEU A 1 304 ? 32.737 -0.062 -47.997 1.00 77.31 304 LEU A C 1
ATOM 2212 O O . LEU A 1 304 ? 33.801 0.255 -48.527 1.00 77.31 304 LEU A O 1
ATOM 2216 N N . ILE A 1 305 ? 31.868 -0.883 -48.580 1.00 70.31 305 ILE A N 1
ATOM 2217 C CA . ILE A 1 305 ? 32.113 -1.566 -49.853 1.00 70.31 305 ILE A CA 1
ATOM 2218 C C . ILE A 1 305 ? 31.045 -1.121 -50.850 1.00 70.31 305 ILE A C 1
ATOM 2220 O O . ILE A 1 305 ? 29.857 -1.271 -50.591 1.00 70.31 305 ILE A O 1
ATOM 2224 N N . GLY A 1 306 ? 31.462 -0.566 -51.988 1.00 63.88 306 GLY A N 1
ATOM 2225 C CA . GLY A 1 306 ? 30.562 -0.227 -53.096 1.00 63.88 306 GLY A CA 1
ATOM 2226 C C . GLY A 1 306 ? 30.426 -1.354 -54.116 1.00 63.88 306 GLY A C 1
ATOM 2227 O O . GLY A 1 306 ? 31.200 -2.307 -54.110 1.00 63.88 306 GLY A O 1
ATOM 2228 N N . THR A 1 307 ? 29.497 -1.195 -55.056 1.00 58.50 307 THR A N 1
ATOM 2229 C CA . THR A 1 307 ? 29.234 -2.125 -56.174 1.00 58.50 307 THR A CA 1
ATOM 2230 C C . THR A 1 307 ? 30.349 -2.215 -57.231 1.00 58.50 307 THR A C 1
ATOM 2232 O O . THR A 1 307 ? 30.201 -2.925 -58.225 1.00 58.50 307 THR A O 1
ATOM 2235 N N . GLY A 1 308 ? 31.469 -1.506 -57.056 1.00 49.69 308 GLY A N 1
ATOM 2236 C CA . GLY A 1 308 ? 32.527 -1.392 -58.056 1.00 49.69 308 GLY A CA 1
ATOM 2237 C C . GLY A 1 308 ? 33.278 -2.702 -58.316 1.00 49.69 308 GLY A C 1
ATOM 2238 O O . GLY A 1 308 ? 33.842 -3.310 -57.407 1.00 49.69 308 GLY A O 1
ATOM 2239 N N . VAL A 1 309 ? 33.354 -3.085 -59.594 1.00 37.31 309 VAL A N 1
ATOM 2240 C CA . VAL A 1 309 ? 34.349 -4.014 -60.158 1.00 37.31 309 VAL A CA 1
ATOM 2241 C C . VAL A 1 309 ? 35.739 -3.702 -59.574 1.00 37.31 309 VAL A C 1
ATOM 2243 O O . VAL A 1 309 ? 36.074 -2.526 -59.416 1.00 37.31 309 VAL A O 1
ATOM 2246 N N . ARG A 1 310 ? 36.544 -4.734 -59.244 1.00 34.34 310 ARG A N 1
ATOM 2247 C CA . ARG A 1 310 ? 37.904 -4.594 -58.669 1.00 34.34 310 ARG A CA 1
ATOM 2248 C C . ARG A 1 310 ? 38.657 -3.424 -59.327 1.00 34.34 310 ARG A C 1
ATOM 2250 O O . ARG A 1 310 ? 39.012 -3.525 -60.496 1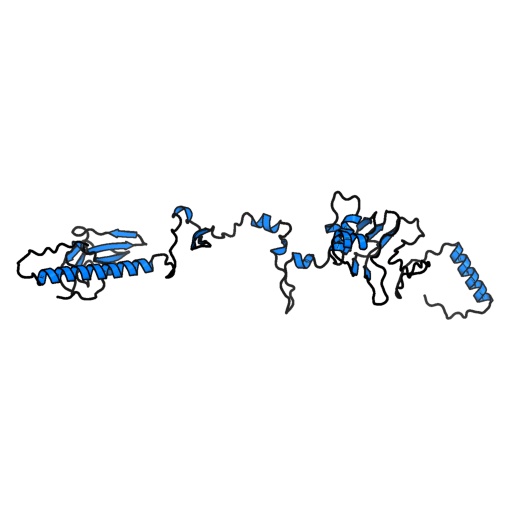.00 34.34 310 ARG A O 1
ATOM 2257 N N . GLY A 1 311 ? 38.920 -2.352 -58.574 1.00 34.00 311 GLY A N 1
ATOM 2258 C CA . GLY A 1 311 ? 39.743 -1.225 -59.037 1.00 34.00 311 GLY A CA 1
ATOM 2259 C C . GLY A 1 311 ? 39.137 0.176 -58.912 1.00 34.00 311 GLY A C 1
ATOM 2260 O O . GLY A 1 311 ? 39.884 1.132 -59.083 1.00 34.00 311 GLY A O 1
ATOM 2261 N N . ASN A 1 312 ? 37.856 0.328 -58.560 1.00 31.19 312 ASN A N 1
ATOM 2262 C CA . ASN A 1 312 ? 37.254 1.645 -58.314 1.00 31.19 312 ASN A CA 1
ATOM 2263 C C . ASN A 1 312 ? 36.926 1.855 -56.829 1.00 31.19 312 ASN A C 1
ATOM 2265 O O . ASN A 1 312 ? 36.243 1.038 -56.212 1.00 31.19 312 ASN A O 1
ATOM 2269 N N . SER A 1 313 ? 37.413 2.963 -56.266 1.00 37.22 313 SER A N 1
ATOM 2270 C CA . SER A 1 313 ? 37.108 3.419 -54.907 1.00 37.22 313 SER A CA 1
ATOM 2271 C C . SER A 1 313 ? 35.608 3.691 -54.742 1.00 37.22 313 SER A C 1
ATOM 2273 O O . SER A 1 313 ? 34.977 4.257 -55.636 1.00 37.22 313 SER A O 1
ATOM 2275 N N . LEU A 1 314 ? 35.035 3.332 -53.587 1.00 40.66 314 LEU A N 1
ATOM 2276 C CA . LEU A 1 314 ? 33.716 3.822 -53.180 1.00 40.66 314 LEU A CA 1
ATOM 2277 C C . LEU A 1 314 ? 33.796 5.352 -53.103 1.00 40.66 314 LEU A C 1
ATOM 2279 O O . LEU A 1 314 ? 34.604 5.885 -52.344 1.00 40.66 314 LEU A O 1
ATOM 2283 N N . ALA A 1 315 ? 32.969 6.059 -53.873 1.00 38.59 315 ALA A N 1
ATOM 2284 C CA . ALA A 1 315 ? 32.840 7.502 -53.732 1.00 38.59 315 ALA A CA 1
ATOM 2285 C C . ALA A 1 315 ? 32.125 7.810 -52.406 1.00 38.59 315 ALA A C 1
ATOM 2287 O O . ALA A 1 315 ? 30.903 7.958 -52.348 1.00 38.59 315 ALA A O 1
ATOM 2288 N N . LEU A 1 316 ? 32.894 7.904 -51.323 1.00 41.34 316 LEU A N 1
ATOM 2289 C CA . LEU A 1 316 ? 32.471 8.587 -50.110 1.00 41.34 316 LEU A CA 1
ATOM 2290 C C . LEU A 1 316 ? 32.479 10.086 -50.419 1.00 41.34 316 LEU A C 1
ATOM 2292 O O . LEU A 1 316 ? 33.436 10.787 -50.113 1.00 41.34 316 LEU A O 1
ATOM 2296 N N . LYS A 1 317 ? 31.431 10.590 -51.082 1.00 43.16 317 LYS A N 1
ATOM 2297 C CA . LYS A 1 317 ? 31.235 12.041 -51.203 1.00 43.16 317 LYS A CA 1
ATOM 2298 C C . LYS A 1 317 ? 30.712 12.581 -49.870 1.00 43.16 317 LYS A C 1
ATOM 2300 O O . LYS A 1 317 ? 29.529 12.876 -49.739 1.00 43.16 317 LYS A O 1
ATOM 2305 N N . TYR A 1 318 ? 31.586 12.690 -48.873 1.00 37.81 318 TYR A N 1
ATOM 2306 C CA . TYR A 1 318 ? 31.291 13.470 -47.677 1.00 37.81 318 TYR A CA 1
ATOM 2307 C C . TYR A 1 318 ? 31.569 14.945 -47.988 1.00 37.81 318 TYR A C 1
ATOM 2309 O O . TYR A 1 318 ? 32.718 15.358 -48.072 1.00 37.81 318 TYR A O 1
ATOM 2317 N N . GLY A 1 319 ? 30.498 15.707 -48.226 1.00 38.28 319 GLY A N 1
ATOM 2318 C CA . GLY A 1 319 ? 30.545 17.139 -48.533 1.00 38.28 319 GLY A CA 1
ATOM 2319 C C . GLY A 1 319 ? 30.997 17.466 -49.962 1.00 38.28 319 GLY A C 1
ATOM 2320 O O . GLY A 1 319 ? 32.184 17.590 -50.232 1.00 38.28 319 GLY A O 1
ATOM 2321 N N . GLU A 1 320 ? 30.058 17.717 -50.882 1.00 35.81 320 GLU A N 1
ATOM 2322 C CA . GLU A 1 320 ? 30.337 18.740 -51.897 1.00 35.81 320 GLU A CA 1
ATOM 2323 C C . GLU A 1 320 ? 30.218 20.091 -51.186 1.00 35.81 320 GLU A C 1
ATOM 2325 O O . GLU A 1 320 ? 29.119 20.543 -50.862 1.00 35.81 320 GLU A O 1
ATOM 2330 N N . PHE A 1 321 ? 31.354 20.723 -50.895 1.00 33.62 321 PHE A N 1
ATOM 2331 C CA . PHE A 1 321 ? 31.371 22.128 -50.514 1.00 33.62 321 PHE A CA 1
ATOM 2332 C C . PHE A 1 321 ? 31.247 22.953 -51.793 1.00 33.62 321 PHE A C 1
ATOM 2334 O O . PHE A 1 321 ? 32.237 23.284 -52.440 1.00 33.62 321 PHE A O 1
ATOM 2341 N N . THR A 1 322 ? 30.019 23.282 -52.184 1.00 32.34 322 THR A N 1
ATOM 2342 C CA . THR A 1 322 ? 29.789 24.365 -53.139 1.00 32.34 322 THR A CA 1
ATOM 2343 C C . THR A 1 322 ? 30.052 25.684 -52.425 1.00 32.34 322 THR A C 1
ATOM 2345 O O . THR A 1 322 ? 29.182 26.243 -51.760 1.00 32.34 322 THR A O 1
ATOM 2348 N N . THR A 1 323 ? 31.272 26.203 -52.553 1.00 28.55 323 THR A N 1
ATOM 2349 C CA . THR A 1 323 ? 31.455 27.652 -52.466 1.00 28.55 323 THR A CA 1
ATOM 2350 C C . THR A 1 323 ? 30.812 28.263 -53.708 1.00 28.55 323 THR A C 1
ATOM 2352 O O . THR A 1 323 ? 30.728 27.631 -54.766 1.00 28.55 323 THR A O 1
ATOM 2355 N N . SER A 1 324 ? 30.262 29.467 -53.583 1.00 34.06 324 SER A N 1
ATOM 2356 C CA . SER A 1 324 ? 29.642 30.170 -54.702 1.00 34.06 324 SER A CA 1
ATOM 2357 C C . SER A 1 324 ? 30.686 30.487 -55.783 1.00 34.06 324 SER A C 1
ATOM 2359 O O . SER A 1 324 ? 31.322 31.533 -55.722 1.00 34.06 324 SER A O 1
ATOM 2361 N N . ALA A 1 325 ? 30.881 29.553 -56.717 1.00 32.94 325 ALA A N 1
ATOM 2362 C CA . ALA A 1 325 ? 31.316 29.689 -58.112 1.00 32.94 325 ALA A CA 1
ATOM 2363 C C . ALA A 1 325 ? 31.850 28.327 -58.598 1.00 32.94 325 ALA A C 1
ATOM 2365 O O . ALA A 1 325 ? 33.003 27.993 -58.356 1.00 32.94 325 ALA A O 1
ATOM 2366 N N . ASN A 1 326 ? 30.994 27.547 -59.270 1.00 37.28 326 ASN A N 1
ATOM 2367 C CA . ASN A 1 326 ? 31.310 26.483 -60.241 1.00 37.28 326 ASN A CA 1
ATOM 2368 C C . ASN A 1 326 ? 32.741 25.896 -60.246 1.00 37.28 326 ASN A C 1
ATOM 2370 O O . ASN A 1 326 ? 33.423 25.976 -61.261 1.00 37.28 326 ASN A O 1
ATOM 2374 N N . ASN A 1 327 ? 33.169 25.240 -59.166 1.00 30.78 327 ASN A N 1
ATOM 2375 C CA . ASN A 1 327 ? 34.310 24.322 -59.186 1.00 30.78 327 ASN A CA 1
ATOM 2376 C C . ASN A 1 327 ? 34.088 23.215 -58.150 1.00 30.78 327 ASN A C 1
ATOM 2378 O O . ASN A 1 327 ? 34.348 23.373 -56.961 1.00 30.78 327 ASN A O 1
ATOM 2382 N N . SER A 1 328 ? 33.566 22.082 -58.608 1.00 28.20 328 SER A N 1
ATOM 2383 C CA . SER A 1 328 ? 33.424 20.860 -57.820 1.00 28.20 328 SER A CA 1
ATOM 2384 C C . SER A 1 328 ? 34.796 20.217 -57.591 1.00 28.20 328 SER A C 1
ATOM 2386 O O . SER A 1 328 ? 35.369 19.652 -58.522 1.00 28.20 328 SER A O 1
ATOM 2388 N N . PHE A 1 329 ? 35.305 20.270 -56.358 1.00 29.55 329 PHE A N 1
ATOM 2389 C CA . PHE A 1 329 ? 36.441 19.460 -55.913 1.00 29.55 329 PHE A CA 1
ATOM 2390 C C . PHE A 1 329 ? 35.953 18.318 -55.018 1.00 29.55 329 PHE A C 1
ATOM 2392 O O . PHE A 1 329 ? 35.220 18.535 -54.056 1.00 29.55 329 PHE A O 1
ATOM 2399 N N . ALA A 1 330 ? 36.373 17.094 -55.343 1.00 36.06 330 ALA A N 1
ATOM 2400 C CA . ALA A 1 330 ? 36.309 15.958 -54.435 1.00 36.06 330 ALA A CA 1
ATOM 2401 C C . ALA A 1 330 ? 37.564 15.996 -53.555 1.00 36.06 330 ALA A C 1
ATOM 2403 O O . ALA A 1 330 ? 38.668 15.808 -54.061 1.00 36.06 330 ALA A O 1
ATOM 2404 N N . GLY A 1 331 ? 37.405 16.268 -52.264 1.00 27.98 331 GLY A N 1
ATOM 2405 C CA . GLY A 1 331 ? 38.517 16.265 -51.323 1.00 27.98 331 GLY A CA 1
ATOM 2406 C C . GLY A 1 331 ? 38.015 16.145 -49.895 1.00 27.98 331 GLY A C 1
ATOM 2407 O O . GLY A 1 331 ? 37.505 17.108 -49.332 1.00 27.98 331 GLY A O 1
ATOM 2408 N N . CYS A 1 332 ? 38.161 14.955 -49.321 1.00 31.06 332 CYS A N 1
ATOM 2409 C CA . CYS A 1 332 ? 38.348 14.808 -47.889 1.00 31.06 332 CYS A CA 1
ATOM 2410 C C . CYS A 1 332 ? 39.708 15.434 -47.551 1.00 31.06 332 CYS A C 1
ATOM 2412 O O . CYS A 1 332 ? 40.743 14.960 -48.008 1.00 31.06 332 CYS A O 1
ATOM 2414 N N . ASP A 1 333 ? 39.718 16.532 -46.798 1.00 32.03 333 ASP A N 1
ATOM 2415 C CA . ASP A 1 333 ? 40.938 16.971 -46.126 1.00 32.03 333 ASP A CA 1
ATOM 2416 C C . ASP A 1 333 ? 40.964 16.282 -44.764 1.00 32.03 333 ASP A C 1
ATOM 2418 O O . ASP A 1 333 ? 40.426 16.776 -43.771 1.00 32.03 333 ASP A O 1
ATOM 2422 N N . SER A 1 334 ? 41.500 15.066 -44.737 1.00 33.41 334 SER A N 1
ATOM 2423 C CA . SER A 1 334 ? 41.990 14.499 -43.494 1.00 33.41 334 SER A CA 1
ATOM 2424 C C . SER A 1 334 ? 43.505 14.389 -43.607 1.00 33.41 334 SER A C 1
ATOM 2426 O O . SER A 1 334 ? 44.057 13.601 -44.374 1.00 33.41 334 SER A O 1
ATOM 2428 N N . ALA A 1 335 ? 44.210 15.174 -42.795 1.00 32.00 335 ALA A N 1
ATOM 2429 C CA . ALA A 1 335 ? 45.665 15.112 -42.661 1.00 32.00 335 ALA A CA 1
ATOM 2430 C C . ALA A 1 335 ? 46.174 13.764 -42.085 1.00 32.00 335 ALA A C 1
ATOM 2432 O O . ALA A 1 335 ? 47.355 13.629 -41.766 1.00 32.00 335 ALA A O 1
ATOM 2433 N N . THR A 1 336 ? 45.309 12.750 -41.971 1.00 34.03 336 THR A N 1
ATOM 2434 C CA . THR A 1 336 ? 45.650 11.416 -41.473 1.00 34.03 336 THR A CA 1
ATOM 2435 C C . THR A 1 336 ? 44.782 10.323 -42.105 1.00 34.03 336 THR A C 1
ATOM 2437 O O . THR A 1 336 ? 44.318 9.405 -41.434 1.00 34.03 336 THR A O 1
ATOM 2440 N N . GLU A 1 337 ? 44.566 10.372 -43.415 1.00 33.50 337 GLU A N 1
ATOM 2441 C CA . GLU A 1 337 ? 43.986 9.245 -44.147 1.00 33.50 337 GLU A CA 1
ATOM 2442 C C . GLU A 1 337 ? 45.049 8.159 -44.385 1.00 33.50 337 GLU A C 1
ATOM 2444 O O . GLU A 1 337 ? 45.731 8.116 -45.408 1.00 33.50 337 GLU A O 1
ATOM 2449 N N . ARG A 1 338 ? 45.209 7.233 -43.430 1.00 29.41 338 ARG A N 1
ATOM 2450 C CA . ARG A 1 338 ? 45.902 5.962 -43.690 1.00 29.41 338 ARG A CA 1
ATOM 2451 C C . ARG A 1 338 ? 44.931 5.011 -44.394 1.00 29.41 338 ARG A C 1
ATOM 2453 O O . ARG A 1 338 ? 44.370 4.096 -43.797 1.00 29.41 338 ARG A O 1
ATOM 2460 N N . PHE A 1 339 ? 44.713 5.232 -45.689 1.00 33.12 339 PHE A N 1
ATOM 2461 C CA . PHE A 1 339 ? 44.189 4.175 -46.546 1.00 33.12 339 PHE A CA 1
ATOM 2462 C C . PHE A 1 339 ? 45.283 3.114 -46.694 1.00 33.12 339 PHE A C 1
ATOM 2464 O O . PHE A 1 339 ? 46.172 3.250 -47.531 1.00 33.12 339 PHE A O 1
ATOM 2471 N N . ASP A 1 340 ? 45.202 2.025 -45.924 1.00 29.89 340 ASP A N 1
ATOM 2472 C CA . ASP A 1 340 ? 45.906 0.781 -46.257 1.00 29.89 340 ASP A CA 1
ATOM 2473 C C . ASP A 1 340 ? 45.237 0.151 -47.491 1.00 29.89 340 ASP A C 1
ATOM 2475 O O . ASP A 1 340 ? 44.530 -0.871 -47.440 1.00 29.89 340 ASP A O 1
ATOM 2479 N N . ALA A 1 341 ? 45.441 0.810 -48.630 1.00 32.97 341 ALA A N 1
ATOM 2480 C CA . ALA A 1 341 ? 45.384 0.187 -49.927 1.00 32.97 341 ALA A CA 1
ATOM 2481 C C . ALA A 1 341 ? 46.625 -0.703 -50.016 1.00 32.97 341 ALA A C 1
ATOM 2483 O O . ALA A 1 341 ? 47.731 -0.223 -50.241 1.00 32.97 341 ALA A O 1
ATOM 2484 N N . GLY A 1 342 ? 46.448 -2.013 -49.833 1.00 34.47 342 GLY A N 1
ATOM 2485 C CA . GLY A 1 342 ? 47.433 -2.966 -50.327 1.00 34.47 342 GLY A CA 1
ATOM 2486 C C . GLY A 1 342 ? 47.621 -2.685 -51.815 1.00 34.47 342 GLY A C 1
ATOM 2487 O O . GLY A 1 342 ? 46.717 -2.938 -52.615 1.00 34.47 342 GLY A O 1
ATOM 2488 N N . VAL A 1 343 ? 48.743 -2.063 -52.174 1.00 36.59 343 VAL A N 1
ATOM 2489 C CA . VAL A 1 343 ? 49.006 -1.623 -53.540 1.00 36.59 343 VAL A CA 1
ATOM 2490 C C . VAL A 1 343 ? 49.315 -2.862 -54.378 1.00 36.59 343 VAL A C 1
ATOM 2492 O O . VAL A 1 343 ? 50.460 -3.280 -54.500 1.00 36.59 343 VAL A O 1
ATOM 2495 N N . ASN A 1 344 ? 48.291 -3.465 -54.981 1.00 40.53 344 ASN A N 1
ATOM 2496 C CA . ASN A 1 344 ? 48.495 -4.387 -56.094 1.00 40.53 344 ASN A CA 1
ATOM 2497 C C . ASN A 1 344 ? 48.865 -3.556 -57.329 1.00 40.53 344 ASN A C 1
ATOM 2499 O O . ASN A 1 344 ? 48.007 -3.132 -58.105 1.00 40.53 344 ASN A O 1
ATOM 2503 N N . LEU A 1 345 ? 50.159 -3.275 -57.490 1.00 39.28 345 LEU A N 1
ATOM 2504 C CA . LEU A 1 345 ? 50.693 -2.696 -58.717 1.00 39.28 345 LEU A CA 1
ATOM 2505 C C . LEU A 1 345 ? 50.566 -3.745 -59.828 1.00 39.28 345 LEU A C 1
ATOM 2507 O O . LEU A 1 345 ? 51.267 -4.752 -59.827 1.00 39.28 345 LEU A O 1
ATOM 2511 N N . GLY A 1 346 ? 49.667 -3.518 -60.788 1.00 43.62 346 GLY A N 1
ATOM 2512 C CA . GLY A 1 346 ? 49.603 -4.347 -61.992 1.00 43.62 346 GLY A CA 1
ATOM 2513 C C . GLY A 1 346 ? 50.949 -4.351 -62.745 1.00 43.62 346 GLY A C 1
ATOM 2514 O O . GLY A 1 346 ? 51.682 -3.356 -62.688 1.00 43.62 346 GLY A O 1
ATOM 2515 N N . PRO A 1 347 ? 51.279 -5.426 -63.486 1.00 47.81 347 PRO A N 1
ATOM 2516 C CA . PRO A 1 347 ? 52.612 -5.655 -64.062 1.00 47.81 347 PRO A CA 1
ATOM 2517 C C . PRO A 1 347 ? 53.132 -4.508 -64.949 1.00 47.81 347 PRO A C 1
ATOM 2519 O O . PRO A 1 347 ? 54.327 -4.222 -64.949 1.00 47.81 347 PRO A O 1
ATOM 2522 N N . ALA A 1 348 ? 52.247 -3.768 -65.624 1.00 48.62 348 ALA A N 1
ATOM 2523 C CA . ALA A 1 348 ? 52.623 -2.601 -66.429 1.00 48.62 348 ALA A CA 1
ATOM 2524 C C . ALA A 1 348 ? 53.157 -1.417 -65.594 1.00 48.62 348 ALA A C 1
ATOM 2526 O O . ALA A 1 348 ? 54.042 -0.684 -66.036 1.00 48.62 348 ALA A O 1
ATOM 2527 N N . ARG A 1 349 ? 52.651 -1.230 -64.367 1.00 48.81 349 ARG A N 1
ATOM 2528 C CA . ARG A 1 349 ? 53.105 -0.161 -63.461 1.00 48.81 349 ARG A CA 1
ATOM 2529 C C . ARG A 1 349 ? 54.399 -0.532 -62.738 1.00 48.81 349 ARG A C 1
ATOM 2531 O O . ARG A 1 349 ? 55.222 0.350 -62.513 1.00 48.81 349 ARG A O 1
ATOM 2538 N N . VAL A 1 350 ? 54.615 -1.822 -62.465 1.00 51.94 350 VAL A N 1
ATOM 2539 C CA . VAL A 1 350 ? 55.900 -2.345 -61.965 1.00 51.94 350 VAL A CA 1
ATOM 2540 C C . VAL A 1 350 ? 56.997 -2.165 -63.016 1.00 51.94 350 VAL A C 1
ATOM 2542 O O . VAL A 1 350 ? 58.067 -1.656 -62.694 1.00 51.94 350 VAL A O 1
ATOM 2545 N N . ALA A 1 351 ? 56.710 -2.472 -64.285 1.00 50.72 351 ALA A N 1
ATOM 2546 C CA . ALA A 1 351 ? 57.650 -2.255 -65.384 1.00 50.72 351 ALA A CA 1
ATOM 2547 C C . ALA A 1 351 ? 58.009 -0.767 -65.561 1.00 50.72 351 ALA A C 1
ATOM 2549 O O . ALA A 1 351 ? 59.182 -0.425 -65.683 1.00 50.72 351 ALA A O 1
ATOM 2550 N N . GLY A 1 352 ? 57.024 0.138 -65.494 1.00 54.94 352 GLY A N 1
ATOM 2551 C CA . GLY A 1 352 ? 57.272 1.582 -65.577 1.00 54.94 352 GLY A CA 1
ATOM 2552 C C . GLY A 1 352 ? 58.073 2.144 -64.394 1.00 54.94 352 GLY A C 1
ATOM 2553 O O . GLY A 1 352 ? 58.906 3.032 -64.580 1.00 54.94 352 GLY A O 1
ATOM 2554 N N . PHE A 1 353 ? 57.851 1.616 -63.187 1.00 54.69 353 PHE A N 1
ATOM 2555 C CA . PHE A 1 353 ? 58.598 2.000 -61.990 1.00 54.69 353 PHE A CA 1
ATOM 2556 C C . PHE A 1 353 ? 60.046 1.499 -62.035 1.00 54.69 353 PHE A C 1
ATOM 2558 O O . PHE A 1 353 ? 60.968 2.283 -61.815 1.00 54.69 353 PHE A O 1
ATOM 2565 N N . LEU A 1 354 ? 60.257 0.233 -62.413 1.00 58.59 354 LEU A N 1
ATOM 2566 C CA . LEU A 1 354 ? 61.591 -0.344 -62.593 1.00 58.59 354 LEU A CA 1
ATOM 2567 C C . LEU A 1 354 ? 62.371 0.368 -63.701 1.00 58.59 354 LEU A C 1
ATOM 2569 O O . LEU A 1 354 ? 63.544 0.669 -63.508 1.00 58.59 354 LEU A O 1
ATOM 2573 N N . GLN A 1 355 ? 61.725 0.730 -64.814 1.00 57.78 355 GLN A N 1
ATOM 2574 C CA . GLN A 1 355 ? 62.387 1.459 -65.898 1.00 57.78 355 GLN A CA 1
ATOM 2575 C C . GLN A 1 355 ? 62.814 2.871 -65.467 1.00 57.78 355 GLN A C 1
ATOM 2577 O O . GLN A 1 355 ? 63.894 3.332 -65.831 1.00 57.78 355 GLN A O 1
ATOM 2582 N N . ARG A 1 356 ? 62.001 3.563 -64.654 1.00 56.78 356 ARG A N 1
ATOM 2583 C CA . ARG A 1 356 ? 62.376 4.870 -64.086 1.00 56.78 356 ARG A CA 1
ATOM 2584 C C . ARG A 1 356 ? 63.488 4.751 -63.049 1.00 56.78 356 ARG A C 1
ATOM 2586 O O . ARG A 1 356 ? 64.394 5.577 -63.065 1.00 56.78 356 ARG A O 1
ATOM 2593 N N . ALA A 1 357 ? 63.451 3.728 -62.198 1.00 55.56 357 ALA A N 1
ATOM 2594 C CA . ALA A 1 357 ? 64.515 3.455 -61.236 1.00 55.56 357 ALA A CA 1
ATOM 2595 C C . ALA A 1 357 ? 65.844 3.136 -61.944 1.00 55.56 357 ALA A C 1
ATOM 2597 O O . ALA A 1 357 ? 66.879 3.677 -61.565 1.00 55.56 357 ALA A O 1
ATOM 2598 N N . LEU A 1 358 ? 65.805 2.345 -63.023 1.00 57.88 358 LEU A N 1
ATOM 2599 C CA . LEU A 1 358 ? 66.975 2.014 -63.839 1.00 57.88 358 LEU A CA 1
ATOM 2600 C C . LEU A 1 358 ? 67.553 3.254 -64.540 1.00 57.88 358 LEU A C 1
ATOM 2602 O O . LEU A 1 358 ? 68.765 3.452 -64.551 1.00 57.88 358 LEU A O 1
ATOM 2606 N N . ASN A 1 359 ? 66.693 4.131 -65.064 1.00 64.62 359 ASN A N 1
ATOM 2607 C CA . ASN A 1 359 ? 67.122 5.387 -65.684 1.00 64.62 359 ASN A CA 1
ATOM 2608 C C . ASN A 1 359 ? 67.745 6.359 -64.667 1.00 64.62 359 ASN A C 1
ATOM 2610 O O . ASN A 1 359 ? 68.702 7.052 -64.997 1.00 64.62 359 ASN A O 1
ATOM 2614 N N . LEU A 1 360 ? 67.240 6.393 -63.430 1.00 55.59 360 LEU A N 1
ATOM 2615 C CA . LEU A 1 360 ? 67.783 7.229 -62.352 1.00 55.59 360 LEU A CA 1
ATOM 2616 C C . LEU A 1 360 ? 69.111 6.691 -61.794 1.00 55.59 360 LEU A C 1
ATOM 2618 O O . LEU A 1 360 ? 69.987 7.482 -61.447 1.00 55.59 360 LEU A O 1
ATOM 2622 N N . LEU A 1 361 ? 69.285 5.365 -61.762 1.00 57.38 361 LEU A N 1
ATOM 2623 C CA . LEU A 1 361 ? 70.557 4.704 -61.445 1.00 57.38 361 LEU A CA 1
ATOM 2624 C C . LEU A 1 361 ? 71.617 4.974 -62.521 1.00 57.38 361 LEU A C 1
ATOM 2626 O O . LEU A 1 361 ? 72.734 5.365 -62.193 1.00 57.38 361 LEU A O 1
ATOM 2630 N N . ASN A 1 362 ? 71.253 4.850 -63.801 1.00 60.72 362 ASN A N 1
ATOM 2631 C CA . ASN A 1 362 ? 72.161 5.123 -64.920 1.00 60.72 362 ASN A CA 1
ATOM 2632 C C . ASN A 1 362 ? 72.524 6.612 -65.053 1.00 60.72 362 ASN A C 1
ATOM 2634 O O . ASN A 1 362 ? 73.582 6.937 -65.583 1.00 60.72 362 ASN A O 1
ATOM 2638 N N . ALA A 1 363 ? 71.678 7.515 -64.549 1.00 65.94 363 ALA A N 1
ATOM 2639 C CA . ALA A 1 363 ? 71.949 8.951 -64.482 1.00 65.94 363 ALA A CA 1
ATOM 2640 C C . ALA A 1 363 ? 72.771 9.374 -63.243 1.00 65.94 363 ALA A C 1
ATOM 2642 O O . ALA A 1 363 ? 73.000 10.566 -63.049 1.00 65.94 363 ALA A O 1
ATOM 2643 N N . GLY A 1 364 ? 73.197 8.431 -62.389 1.00 58.31 364 GLY A N 1
ATOM 2644 C CA . GLY A 1 364 ? 74.016 8.711 -61.201 1.00 58.31 364 GLY A CA 1
ATOM 2645 C C . GLY A 1 364 ? 73.294 9.464 -60.075 1.00 58.31 364 GLY A C 1
ATOM 2646 O O . GLY A 1 364 ? 73.944 9.968 -59.164 1.00 58.31 364 GLY A O 1
ATOM 2647 N N . ALA A 1 365 ? 71.960 9.552 -60.114 1.00 58.88 365 ALA A N 1
ATOM 2648 C CA . ALA A 1 365 ? 71.172 10.416 -59.231 1.00 58.88 365 ALA A CA 1
ATOM 2649 C C . ALA A 1 365 ? 70.732 9.755 -57.905 1.00 58.88 365 ALA A C 1
ATOM 2651 O O . ALA A 1 365 ? 70.020 10.379 -57.118 1.00 58.88 365 ALA A O 1
ATOM 2652 N N . LEU A 1 366 ? 71.127 8.505 -57.633 1.00 47.62 366 LEU A N 1
ATOM 2653 C CA . LEU A 1 366 ? 70.755 7.775 -56.415 1.00 47.62 366 LEU A CA 1
ATOM 2654 C C . LEU A 1 366 ? 71.966 7.029 -55.833 1.00 47.62 366 LEU A C 1
ATOM 2656 O O . LEU A 1 366 ? 72.483 6.104 -56.455 1.00 47.62 366 LEU A O 1
ATOM 2660 N N . SER A 1 367 ? 72.402 7.405 -54.625 1.00 53.75 367 SER A N 1
ATOM 2661 C CA . SER A 1 367 ? 73.336 6.611 -53.817 1.00 53.75 367 SER A CA 1
ATOM 2662 C C . SER A 1 367 ? 72.561 5.625 -52.932 1.00 53.75 367 SER A C 1
ATOM 2664 O O . SER A 1 367 ? 71.439 5.899 -52.507 1.00 53.75 367 SER A O 1
ATOM 2666 N N . ALA A 1 368 ? 73.153 4.456 -52.670 1.00 49.31 368 ALA A N 1
ATOM 2667 C CA . ALA A 1 368 ? 72.507 3.251 -52.130 1.00 49.31 368 ALA A CA 1
ATOM 2668 C C . ALA A 1 368 ? 71.933 3.342 -50.689 1.00 49.31 368 ALA A C 1
ATOM 2670 O O . ALA A 1 368 ? 71.637 2.315 -50.086 1.00 49.31 368 ALA A O 1
ATOM 2671 N N . GLY A 1 369 ? 71.774 4.539 -50.115 1.00 46.31 369 GLY A N 1
ATOM 2672 C CA . GLY A 1 369 ? 71.394 4.740 -48.710 1.00 46.31 369 GLY A CA 1
ATOM 2673 C C . GLY A 1 369 ? 69.963 5.221 -48.438 1.00 46.31 369 GLY A C 1
ATOM 2674 O O . GLY A 1 369 ? 69.605 5.353 -47.271 1.00 46.31 369 GLY A O 1
ATOM 2675 N N . SER A 1 370 ? 69.138 5.516 -49.449 1.00 43.38 370 SER A N 1
ATOM 2676 C CA . SER A 1 370 ? 67.869 6.249 -49.249 1.00 43.38 370 SER A CA 1
ATOM 2677 C C . SER A 1 370 ? 66.581 5.416 -49.290 1.00 43.38 370 SER A C 1
ATOM 2679 O O . SER A 1 370 ? 65.499 5.981 -49.427 1.00 43.38 370 SER A O 1
ATOM 2681 N N . TRP A 1 371 ? 66.654 4.094 -49.122 1.00 37.31 371 TRP A N 1
ATOM 2682 C CA . TRP A 1 371 ? 65.458 3.252 -49.025 1.00 37.31 371 TRP A CA 1
ATOM 2683 C C . TRP A 1 371 ? 65.246 2.770 -47.585 1.00 37.31 371 TRP A C 1
ATOM 2685 O O . TRP A 1 371 ? 66.021 1.966 -47.071 1.00 37.31 371 TRP A O 1
ATOM 2695 N N . ARG A 1 372 ? 64.183 3.255 -46.932 1.00 36.12 372 ARG A N 1
ATOM 2696 C CA . ARG A 1 372 ? 63.575 2.602 -45.761 1.00 36.12 372 ARG A CA 1
ATOM 2697 C C . ARG A 1 372 ? 62.197 2.056 -46.167 1.00 36.12 372 ARG A C 1
ATOM 2699 O O . ARG A 1 372 ? 61.551 2.714 -46.982 1.00 36.12 372 ARG A O 1
ATOM 2706 N N . PRO A 1 373 ? 61.813 0.866 -45.667 1.00 41.50 373 PRO A N 1
ATOM 2707 C CA . PRO A 1 373 ? 60.606 0.152 -46.087 1.00 41.50 373 PRO A CA 1
ATOM 2708 C C . PRO A 1 373 ? 59.309 0.893 -45.761 1.00 41.50 373 PRO A C 1
ATOM 2710 O O . PRO A 1 373 ? 59.291 1.645 -44.756 1.00 41.50 373 PRO A O 1
#

Foldseek 3Di:
DAADLDAQKDKDAFDQPDFKDFDQAADDDPVQKWKWWAAPNDIDTDDEPQQWHWDDRHHNNGTMIGGPGGDHRTMIMIGGHQDPDDPDDDDPPDDDPVVVVVVSVNSVVSNVSRVVVVVVVCVVPDDDDDPPDDEADDDDPVQAVQWDWDFDVVGYTHTDHDPPVPPVCLVVCCVDPCNQQVAWDWDPDPPTDIGTPVVVVVQAEELVVQDDPPDPFSQRSVLVRLLVLHAYEFEFDEGEDAAADAQVVSCVVRVDHNQEYHYEYQAEPRREYEHEHDDENYHDDDADDDDDDRHYYHYYRYHYHYPDDPPDDRPNQPDQNDDPDDDGDRDDPDPDPPPPPPDPDDPVNVVVVVVVVVVCVVVVNDDPPPDDD

Sequence (373 aa):
MTVAALPSTVSYVEDGATTAFAVPFRFKAAEDLVVERVADGAVIVLRLGVDYRVVGGETDAGGTLTRTEASAGATLRVRRRTARAQEMVYTPDDRFPAKSHEGALDRLMLIAQELDAATGELDARALLVPEGEIGGTLPPAAARAGRALVGMPGGGFTTATLGDGDDPTLRSDLAAADGATRVGFAPQAPGTAPRSVQAKLRERVSISDFKRPAEPDYAPALARALATNKEVFFPAGDYPVATGPDWAAIKAAHGVEIPVVQLSGEGRGRSRILFTGAGTFLKGGRTVTPAGYAQSLVADGLSLIGTGVRGNSLALKYGEFTTSANNSFAGCDSATERFDAGVNLGPARVAGFLQRALNLLNAGALSAGSWRP

Secondary structure (DSSP, 8-state):
-------SEEEEEEESS--EEEE-S--SSGGGEEEEEEETTEEEEPPBTTTEEEEE-SSTT-EEEEESS--EEEEEEEEE---------PPTTSPP-HHHHHHHHHHHHHHHHHHHHHHHHHHTTS----TT-PPPPPPPHHHHTTEEEEEPTTS-EEEEE---S--TTHHHHHHSTTGGGSSEE--SSTTPPPEEHHHHHTTSEEGGGG--TT-SSSHHHHHHHHTTTS-EEE-SEEEEESS--BHHHHHHHHS----EEEEEESSTTTEEEEE-SSS-S-B---PPPSS----EEEEES-EEE-S--TT------------SSS--------TT----------HHHHHHHHHHHHHHHHTT---TT----

Radius of gyration: 49.44 Å; chains: 1; bounding box: 123×54×116 Å